Protein AF-A0A9C8ZJY6-F1 (afdb_monomer_lite)

Radius of gyration: 26.8 Å; chains: 1; bounding box: 62×72×70 Å

Sequence (190 aa):
MKKPVVRFRVQPVLASGLLVAAVVLAGLLIVPATPAQAADIVASPALERGDGTRLEFLLRRIQLVRDGLEYRIDLARQAADIAQDWIDVLSEEGHDVSTLQAALDDYRAGVDAAEESLNTATSVLDEHAGFDDEGKVTDRDQAIETLRNAGRPLRDAHRTLRDATIQFRRAVQDFRRQALEDAGGSQTDQ

Secondary structure (DSSP, 8-state):
-PPP------------------------PPPPPPPPPP------S---SSHHHHHHHHHHHHHHHHHHHHHHHHHHHHHHHHHHHHHHHHHHTT---HHHHHHHHHHHHHHHHHHHHHHHHHHHHHT-TTB-TTS-BS-HHHHHHHHHHHHHHHHHHHHHHHHHHHHHHHHHHHHHHHHHHHHHHTTS--

pLDDT: mean 81.51, std 23.03, range [37.12, 98.81]

Structure (mmCIF, N/CA/C/O backbone):
data_AF-A0A9C8ZJY6-F1
#
_entry.id   AF-A0A9C8ZJY6-F1
#
loop_
_atom_site.group_PDB
_atom_site.id
_atom_site.type_symbol
_atom_site.label_atom_id
_atom_site.label_alt_id
_atom_site.label_comp_id
_atom_site.label_asym_id
_atom_site.label_entity_id
_atom_site.label_seq_id
_atom_site.pdbx_PDB_ins_code
_atom_site.Cartn_x
_atom_site.Cartn_y
_atom_site.Cartn_z
_atom_site.occupancy
_atom_site.B_iso_or_equiv
_atom_site.auth_seq_id
_atom_site.auth_comp_id
_atom_site.auth_asym_id
_atom_site.auth_atom_id
_atom_site.pdbx_PDB_model_num
ATOM 1 N N . MET A 1 1 ? -33.421 -46.022 30.283 1.00 50.47 1 MET A N 1
ATOM 2 C CA . MET A 1 1 ? -32.185 -45.299 30.663 1.00 50.47 1 MET A CA 1
ATOM 3 C C . MET A 1 1 ? -32.401 -43.806 30.430 1.00 50.47 1 MET A C 1
ATOM 5 O O . MET A 1 1 ? -32.568 -43.401 29.288 1.00 50.47 1 MET A O 1
ATOM 9 N N . LYS A 1 2 ? -32.520 -43.009 31.502 1.00 47.16 2 LYS A N 1
ATOM 10 C CA . LYS A 1 2 ? -32.757 -41.551 31.465 1.00 47.16 2 LYS A CA 1
ATOM 11 C C . LYS A 1 2 ? -31.404 -40.835 31.382 1.00 47.16 2 LYS A C 1
ATOM 13 O O . LYS A 1 2 ? -30.579 -41.035 32.266 1.00 47.16 2 LYS A O 1
ATOM 18 N N . LYS A 1 3 ? -31.171 -40.034 30.339 1.00 46.59 3 LYS A N 1
ATOM 19 C CA . LYS A 1 3 ? -29.973 -39.184 30.237 1.00 46.59 3 LYS A CA 1
ATOM 20 C C . LYS A 1 3 ? -30.164 -37.925 31.100 1.00 46.59 3 LYS A C 1
ATOM 22 O O . LYS A 1 3 ? -31.226 -37.310 30.994 1.00 46.59 3 LYS A O 1
ATOM 27 N N . PRO A 1 4 ? -29.195 -37.534 31.944 1.00 51.97 4 PRO A N 1
ATOM 28 C CA . PRO A 1 4 ? -29.283 -36.290 32.698 1.00 51.97 4 PRO A CA 1
ATOM 29 C C . PRO A 1 4 ? -29.015 -35.091 31.779 1.00 51.97 4 PRO A C 1
ATOM 31 O O . PRO A 1 4 ? -28.045 -35.074 31.024 1.00 51.97 4 PRO A O 1
ATOM 34 N N . VAL A 1 5 ? -29.889 -34.087 31.849 1.00 55.91 5 VAL A N 1
ATOM 35 C CA . VAL A 1 5 ? -29.707 -32.789 31.191 1.00 55.91 5 VAL A CA 1
ATOM 36 C C . VAL A 1 5 ? -28.888 -31.912 32.132 1.00 55.91 5 VAL A C 1
ATOM 38 O O . VAL A 1 5 ? -29.392 -31.456 33.158 1.00 55.91 5 VAL A O 1
ATOM 41 N N . VAL A 1 6 ? -27.616 -31.703 31.801 1.00 57.09 6 VAL A N 1
ATOM 42 C CA . VAL A 1 6 ? -26.729 -30.783 32.520 1.00 57.09 6 VAL A CA 1
ATOM 43 C C . VAL A 1 6 ? -27.059 -29.364 32.061 1.00 57.09 6 VAL A C 1
ATOM 45 O O . VAL A 1 6 ? -26.809 -29.000 30.916 1.00 57.09 6 VAL A O 1
ATOM 48 N N . ARG A 1 7 ? -27.666 -28.564 32.942 1.00 58.44 7 ARG A N 1
ATOM 49 C CA . ARG A 1 7 ? -27.900 -27.136 32.699 1.00 58.44 7 ARG A CA 1
ATOM 50 C C . ARG A 1 7 ? -26.638 -26.366 33.081 1.00 58.44 7 ARG A C 1
ATOM 52 O O . ARG A 1 7 ? -26.396 -26.140 34.264 1.00 58.44 7 ARG A O 1
ATOM 59 N N . PHE A 1 8 ? -25.843 -25.984 32.086 1.00 45.66 8 PHE A N 1
ATOM 60 C CA . PHE A 1 8 ? -24.740 -25.043 32.269 1.00 45.66 8 PHE A CA 1
ATOM 61 C C . PHE A 1 8 ? -25.316 -23.649 32.526 1.00 45.66 8 PHE A C 1
ATOM 63 O O . PHE A 1 8 ? -26.027 -23.088 31.695 1.00 45.66 8 PHE A O 1
ATOM 70 N N . ARG A 1 9 ? -25.049 -23.120 33.718 1.00 54.69 9 ARG A N 1
ATOM 71 C CA . ARG A 1 9 ? -25.413 -21.766 34.128 1.00 54.69 9 ARG A CA 1
ATOM 72 C C . ARG A 1 9 ? -24.168 -20.909 33.916 1.00 54.69 9 ARG A C 1
ATOM 74 O O . ARG A 1 9 ? -23.255 -20.964 34.731 1.00 54.69 9 ARG A O 1
ATOM 81 N N . VAL A 1 10 ? -24.100 -20.193 32.798 1.00 43.06 10 VAL A N 1
ATOM 82 C CA . VAL A 1 10 ? -23.007 -19.249 32.530 1.00 43.06 10 VAL A CA 1
ATOM 83 C C . VAL A 1 10 ? -23.332 -17.967 33.296 1.00 43.06 10 VAL A C 1
ATOM 85 O O . VAL A 1 10 ? -24.367 -17.348 33.053 1.00 43.06 10 VAL A O 1
ATOM 88 N N . GLN A 1 11 ? -22.522 -17.627 34.299 1.00 44.06 11 GLN A N 1
ATOM 89 C CA . GLN A 1 11 ? -22.579 -16.315 34.948 1.00 44.06 11 GLN A CA 1
ATOM 90 C C . GLN A 1 11 ? -21.835 -15.298 34.068 1.00 44.06 11 GLN A C 1
ATOM 92 O O . GLN A 1 11 ? -20.752 -15.633 33.586 1.00 44.06 11 GLN A O 1
ATOM 97 N N . PRO A 1 12 ? -22.359 -14.074 33.876 1.00 46.72 12 PRO A N 1
ATOM 98 C CA . PRO A 1 12 ? -21.607 -13.011 33.228 1.00 46.72 12 PRO A CA 1
ATOM 99 C C . PRO A 1 12 ? -20.568 -12.481 34.221 1.00 46.72 12 PRO A C 1
ATOM 101 O O . PRO A 1 12 ? -20.915 -11.937 35.271 1.00 46.72 12 PRO A O 1
ATOM 104 N N . VAL A 1 13 ? -19.287 -12.675 33.913 1.00 51.50 13 VAL A N 1
ATOM 105 C CA . VAL A 1 13 ? -18.206 -11.970 34.602 1.00 51.50 13 VAL A CA 1
ATOM 106 C 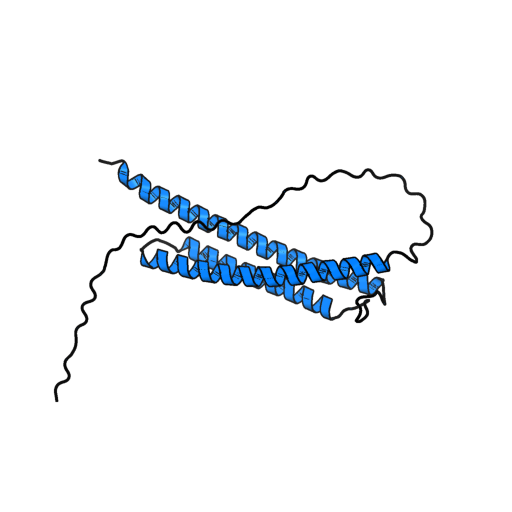C . VAL A 1 13 ? -18.080 -10.612 33.926 1.00 51.50 13 VAL A C 1
ATOM 108 O O . VAL A 1 13 ? -17.545 -10.501 32.831 1.00 51.50 13 VAL A O 1
ATOM 111 N N . LEU A 1 14 ? -18.616 -9.590 34.589 1.00 57.16 14 LEU A N 1
ATOM 112 C CA . LEU A 1 14 ? -18.230 -8.202 34.365 1.00 57.16 14 LEU A CA 1
ATOM 113 C C . LEU A 1 14 ? -16.751 -8.082 34.744 1.00 57.16 14 LEU A C 1
ATOM 115 O O . LEU A 1 14 ? -16.410 -8.185 35.923 1.00 57.16 14 LEU A O 1
ATOM 119 N N . ALA A 1 15 ? -15.879 -7.895 33.760 1.00 40.19 15 ALA A N 1
ATOM 120 C CA . ALA A 1 15 ? -14.483 -7.562 33.992 1.00 40.19 15 ALA A CA 1
ATOM 121 C C . ALA A 1 15 ? -14.109 -6.379 33.107 1.00 40.19 15 ALA A C 1
ATOM 123 O O . ALA A 1 15 ? -13.820 -6.519 31.927 1.00 40.19 15 ALA A O 1
ATOM 124 N N . SER A 1 16 ? -14.137 -5.205 33.734 1.00 48.41 16 SER A N 1
ATOM 125 C CA . SER A 1 16 ? -13.450 -4.003 33.292 1.00 48.41 16 SER A CA 1
ATOM 126 C C . SER A 1 16 ? -11.997 -4.318 32.941 1.00 48.41 16 SER A C 1
ATOM 128 O O . SER A 1 16 ? -11.265 -4.878 33.759 1.00 48.41 16 SER A O 1
ATOM 130 N N . GLY A 1 17 ? -11.566 -3.892 31.761 1.00 37.12 17 GLY A N 1
ATOM 131 C CA . GLY A 1 17 ? -10.185 -4.034 31.329 1.00 37.12 17 GLY A CA 1
ATOM 132 C C . GLY A 1 17 ? -9.885 -3.117 30.161 1.00 37.12 17 GLY A C 1
ATOM 133 O O . GLY A 1 17 ? -9.582 -3.599 29.084 1.00 37.12 17 GLY A O 1
ATOM 134 N N . LEU A 1 18 ? -9.954 -1.800 30.385 1.00 45.19 18 LEU A N 1
ATOM 135 C CA . LEU A 1 18 ? -9.580 -0.775 29.409 1.00 45.19 18 LEU A CA 1
ATOM 136 C C . LEU A 1 18 ? -8.089 -0.933 29.061 1.00 45.19 18 LEU A C 1
ATOM 138 O O . LEU A 1 18 ? -7.201 -0.377 29.712 1.00 45.19 18 LEU A O 1
ATOM 142 N N . LEU A 1 19 ? -7.815 -1.781 28.071 1.00 39.00 19 LEU A N 1
ATOM 143 C CA . LEU A 1 19 ? -6.480 -2.161 27.641 1.00 39.00 19 LEU A CA 1
ATOM 144 C C . LEU A 1 19 ? -6.030 -1.159 26.580 1.00 39.00 19 LEU A C 1
ATOM 146 O O . LEU A 1 19 ? -6.358 -1.237 25.398 1.00 39.00 19 LEU A O 1
ATOM 150 N N . VAL A 1 20 ? -5.275 -0.162 27.035 1.00 44.66 20 VAL A N 1
ATOM 151 C CA . VAL A 1 20 ? -4.625 0.829 26.177 1.00 44.66 20 VAL A CA 1
ATOM 152 C C . VAL A 1 20 ? -3.530 0.134 25.361 1.00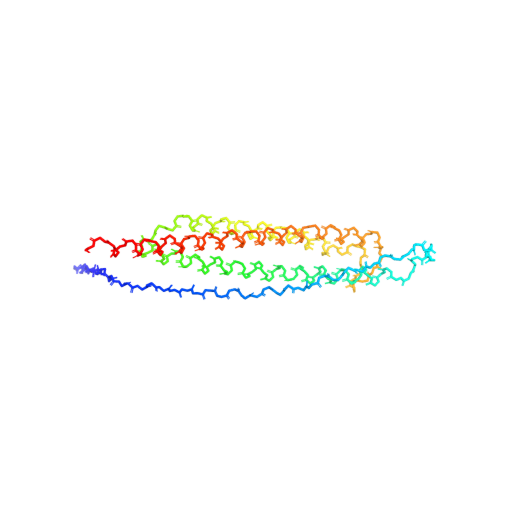 44.66 20 VAL A C 1
ATOM 154 O O . VAL A 1 20 ? -2.371 0.064 25.767 1.00 44.66 20 VAL A O 1
ATOM 157 N N . ALA A 1 21 ? -3.885 -0.372 24.180 1.00 41.38 21 ALA A N 1
ATOM 158 C CA . ALA A 1 21 ? -2.924 -0.829 23.182 1.00 41.38 21 ALA A CA 1
ATOM 159 C C . ALA A 1 21 ? -2.355 0.385 22.420 1.00 41.38 21 ALA A C 1
ATOM 161 O O . ALA A 1 21 ? -2.871 0.852 21.394 1.00 41.38 21 ALA A O 1
ATOM 162 N N . ALA A 1 22 ? -1.280 0.949 22.967 1.00 43.66 22 ALA A N 1
ATOM 163 C CA . ALA A 1 22 ? -0.474 1.971 22.316 1.00 43.66 22 ALA A CA 1
ATOM 164 C C . ALA A 1 22 ? 0.407 1.331 21.227 1.00 43.66 22 ALA A C 1
ATOM 166 O O . ALA A 1 22 ? 1.525 0.898 21.489 1.00 43.66 22 ALA A O 1
ATOM 167 N N . VAL A 1 23 ? -0.085 1.289 19.986 1.00 52.59 23 VAL A N 1
ATOM 168 C CA . VAL A 1 23 ? 0.744 0.944 18.822 1.00 52.59 23 VAL A CA 1
ATOM 169 C C . VAL A 1 23 ? 1.570 2.171 18.424 1.00 52.59 23 VAL A C 1
ATOM 171 O O . VAL A 1 23 ? 1.061 3.149 17.872 1.00 52.59 23 VAL A O 1
ATOM 174 N N . VAL A 1 24 ? 2.864 2.125 18.743 1.00 46.50 24 VAL A N 1
ATOM 175 C CA . VAL A 1 24 ? 3.872 3.115 18.345 1.00 46.50 24 VAL A CA 1
ATOM 176 C C . VAL A 1 24 ? 4.302 2.823 16.905 1.00 46.50 24 VAL A C 1
ATOM 178 O O . VAL A 1 24 ? 5.114 1.937 16.663 1.00 46.50 24 VAL A O 1
ATOM 181 N N . LEU A 1 25 ? 3.777 3.582 15.938 1.00 41.47 25 LEU A N 1
ATOM 182 C CA . LEU A 1 25 ? 4.294 3.597 14.564 1.00 41.47 25 LEU A CA 1
ATOM 183 C C . LEU A 1 25 ? 5.342 4.710 14.424 1.00 41.47 25 LEU A C 1
ATOM 185 O O . LEU A 1 25 ? 5.018 5.901 14.424 1.00 41.47 25 LEU A O 1
ATOM 189 N N . ALA A 1 26 ? 6.602 4.283 14.366 1.00 44.97 26 ALA A N 1
ATOM 190 C CA . ALA A 1 26 ? 7.806 5.096 14.391 1.00 44.97 26 ALA A CA 1
ATOM 191 C C . ALA A 1 26 ? 8.047 5.929 13.112 1.00 44.97 26 ALA A C 1
ATOM 193 O O . ALA A 1 26 ? 7.927 5.441 11.994 1.00 44.97 26 ALA A O 1
ATOM 194 N N . GLY A 1 27 ? 8.445 7.187 13.340 1.00 43.31 27 GLY A N 1
ATOM 195 C CA . GLY A 1 27 ? 9.569 7.896 12.709 1.00 43.31 27 GLY A CA 1
ATOM 196 C C . GLY A 1 27 ? 9.670 7.981 11.183 1.00 43.31 27 GLY A C 1
ATOM 197 O O . GLY A 1 27 ? 10.337 7.160 10.564 1.00 43.31 27 GLY A O 1
ATOM 198 N N . LEU A 1 28 ? 9.172 9.079 10.600 1.00 43.19 28 LEU A N 1
ATOM 199 C CA . LEU A 1 28 ? 9.564 9.528 9.259 1.00 43.19 28 LEU A CA 1
ATOM 200 C C . LEU A 1 28 ? 10.599 10.662 9.384 1.00 43.19 28 LEU A C 1
ATOM 202 O O . LEU A 1 28 ? 10.284 11.739 9.888 1.00 43.19 28 LEU A O 1
ATOM 206 N N . LEU A 1 29 ? 11.838 10.415 8.949 1.00 43.34 29 LEU A N 1
ATOM 207 C CA . LEU A 1 29 ? 12.907 11.418 8.904 1.00 43.34 29 LEU A CA 1
ATOM 208 C C . LEU A 1 29 ? 12.687 12.379 7.725 1.00 43.34 29 LEU A C 1
ATOM 210 O O . LEU A 1 29 ? 12.588 11.956 6.575 1.00 43.34 29 LEU A O 1
ATOM 214 N N . ILE A 1 30 ? 12.641 13.679 8.017 1.00 43.47 30 ILE A N 1
ATOM 215 C CA . ILE A 1 30 ? 12.603 14.756 7.022 1.00 43.47 30 ILE A CA 1
ATOM 216 C C . ILE A 1 30 ? 14.052 15.116 6.673 1.00 43.47 30 ILE A C 1
ATOM 218 O O . ILE A 1 30 ? 14.793 15.590 7.532 1.00 43.47 30 ILE A O 1
ATOM 222 N N . VAL A 1 31 ? 14.458 14.905 5.418 1.00 45.66 31 VAL A N 1
ATOM 223 C CA . VAL A 1 31 ? 15.749 15.380 4.890 1.00 45.66 31 VAL A CA 1
ATOM 224 C C . VAL A 1 31 ? 15.518 16.705 4.149 1.00 45.66 31 VAL A C 1
ATOM 226 O O . VAL A 1 31 ? 14.625 16.763 3.301 1.00 45.66 31 VAL A O 1
ATOM 229 N N . PRO A 1 32 ? 16.285 17.775 4.433 1.00 37.91 32 PRO A N 1
ATOM 230 C CA . PRO A 1 32 ? 16.175 19.035 3.706 1.00 37.91 32 PRO A CA 1
ATOM 231 C C . PRO A 1 32 ? 16.701 18.889 2.270 1.00 37.91 32 PRO A C 1
ATOM 233 O O . PRO A 1 32 ? 17.811 18.408 2.047 1.00 37.91 32 PRO A O 1
ATOM 236 N N . ALA A 1 33 ? 15.908 19.326 1.291 1.00 45.78 33 ALA A N 1
ATOM 237 C CA . ALA A 1 33 ? 16.318 19.395 -0.107 1.00 45.78 33 ALA A CA 1
ATOM 238 C C . ALA A 1 33 ? 17.163 20.657 -0.342 1.00 45.78 33 ALA A C 1
ATOM 240 O O . ALA A 1 33 ? 16.683 21.777 -0.168 1.00 45.78 33 ALA A O 1
ATOM 241 N N . THR A 1 34 ? 18.420 20.484 -0.746 1.00 46.66 34 THR A N 1
ATOM 242 C CA . THR A 1 34 ? 19.258 21.576 -1.250 1.00 46.66 34 THR A CA 1
ATOM 243 C C . THR A 1 34 ? 18.948 21.830 -2.733 1.00 46.66 34 THR A C 1
ATOM 245 O O . THR A 1 34 ? 18.864 20.879 -3.513 1.00 46.66 34 THR A O 1
ATOM 248 N N . PRO A 1 35 ? 18.765 23.091 -3.166 1.00 45.34 35 PRO A N 1
ATOM 249 C CA . PRO A 1 35 ? 18.552 23.406 -4.574 1.00 45.34 35 PRO A CA 1
ATOM 250 C C . PRO A 1 35 ? 19.887 23.384 -5.333 1.00 45.34 35 PRO A C 1
ATOM 252 O O . PRO A 1 35 ? 20.786 24.175 -5.050 1.00 45.34 35 PRO A O 1
ATOM 255 N N . ALA A 1 36 ? 20.016 22.489 -6.312 1.00 45.56 36 ALA A N 1
ATOM 256 C CA . ALA A 1 36 ? 21.120 22.495 -7.268 1.00 45.56 36 ALA A CA 1
ATOM 257 C C . ALA A 1 36 ? 20.805 23.481 -8.407 1.00 45.56 36 ALA A C 1
ATOM 259 O O . ALA A 1 36 ? 19.786 23.353 -9.086 1.00 45.56 36 ALA A O 1
ATOM 260 N N . GLN A 1 37 ? 21.664 24.486 -8.581 1.00 42.28 37 GLN A N 1
ATOM 261 C CA . GLN A 1 37 ? 21.558 25.495 -9.636 1.00 42.28 37 GLN A CA 1
ATOM 262 C C . GLN A 1 37 ? 21.945 24.900 -10.998 1.00 42.28 37 GLN A C 1
ATOM 264 O O . GLN A 1 37 ? 22.911 24.145 -11.106 1.00 42.28 37 GLN A O 1
ATOM 269 N N . ALA A 1 38 ? 21.176 25.254 -12.028 1.00 46.34 38 ALA A N 1
ATOM 270 C CA . ALA A 1 38 ? 21.420 24.901 -13.419 1.00 46.34 38 ALA A CA 1
ATOM 271 C C . ALA A 1 38 ? 22.495 25.818 -14.024 1.00 46.34 38 ALA A C 1
ATOM 273 O O . ALA A 1 38 ? 22.386 27.039 -13.921 1.00 46.34 38 ALA A O 1
ATOM 274 N N . ALA A 1 39 ? 23.503 25.226 -14.665 1.00 39.81 39 ALA A N 1
ATOM 275 C CA . ALA A 1 39 ? 24.474 25.922 -15.504 1.00 39.81 39 ALA A CA 1
ATOM 276 C C . ALA A 1 39 ? 24.309 25.481 -16.967 1.00 39.81 39 ALA A C 1
ATOM 278 O O . ALA A 1 39 ? 23.931 24.342 -17.245 1.00 39.81 39 ALA A O 1
ATOM 279 N N . ASP A 1 40 ? 24.562 26.438 -17.855 1.00 39.00 40 ASP A N 1
ATOM 280 C CA . ASP A 1 40 ? 24.219 26.505 -19.274 1.00 39.00 40 ASP A CA 1
ATOM 281 C C . ASP A 1 40 ? 24.505 25.277 -20.153 1.00 39.00 40 ASP A C 1
ATOM 283 O O . ASP A 1 40 ? 25.502 24.564 -20.030 1.00 39.00 40 ASP A O 1
ATOM 287 N N . ILE A 1 41 ? 23.604 25.109 -21.125 1.00 43.59 41 ILE A N 1
ATOM 288 C CA . ILE A 1 41 ? 23.599 24.087 -22.170 1.00 43.59 41 ILE A CA 1
ATOM 289 C C . ILE A 1 41 ? 24.681 24.417 -23.204 1.00 43.59 41 ILE A C 1
ATOM 291 O O . ILE A 1 41 ? 24.468 25.195 -24.132 1.00 43.59 41 ILE A O 1
ATOM 295 N N . VAL A 1 42 ? 25.836 23.767 -23.080 1.00 41.09 42 VAL A N 1
ATOM 296 C CA . VAL A 1 42 ? 26.729 23.520 -24.217 1.00 41.09 42 VAL A CA 1
ATOM 297 C C . VAL A 1 42 ? 26.299 22.191 -24.832 1.00 41.09 42 VAL A C 1
ATOM 299 O O . VAL A 1 42 ? 26.180 21.189 -24.124 1.00 41.09 42 VAL A O 1
ATOM 302 N N . ALA A 1 43 ? 26.017 22.192 -26.138 1.00 49.06 43 ALA A N 1
ATOM 303 C CA . ALA A 1 43 ? 25.638 21.005 -26.901 1.00 49.06 43 ALA A CA 1
ATOM 304 C C . ALA A 1 43 ? 26.587 19.835 -26.583 1.00 49.06 43 ALA A C 1
ATOM 306 O O . ALA A 1 43 ? 27.778 19.884 -26.894 1.00 49.06 43 ALA A O 1
ATOM 307 N N . SER A 1 44 ? 26.058 18.813 -25.904 1.00 44.81 44 SER A N 1
ATOM 308 C CA . SER A 1 44 ? 26.842 17.659 -25.469 1.00 44.81 44 SER A CA 1
ATOM 309 C C . SER A 1 44 ? 27.155 16.741 -26.654 1.00 44.81 44 SER A C 1
ATOM 311 O O . SER A 1 44 ? 26.256 16.445 -27.446 1.00 44.81 44 SER A O 1
ATOM 313 N N . PRO A 1 45 ? 28.403 16.256 -26.778 1.00 39.28 45 PRO A N 1
ATOM 314 C CA . PRO A 1 45 ? 28.747 15.229 -27.747 1.00 39.28 45 PRO A CA 1
ATOM 315 C C . PRO A 1 45 ? 27.980 13.942 -27.411 1.00 39.28 45 PRO A C 1
ATOM 317 O O . PRO A 1 45 ? 27.927 13.546 -26.252 1.00 39.28 45 PRO A O 1
ATOM 320 N N . ALA A 1 46 ? 27.368 13.339 -28.434 1.00 43.59 46 ALA A N 1
ATOM 321 C CA . ALA A 1 46 ? 26.805 11.985 -28.503 1.00 43.59 46 ALA A CA 1
ATOM 322 C C . ALA A 1 46 ? 26.623 11.224 -27.164 1.00 43.59 46 ALA A C 1
ATOM 324 O O . ALA A 1 46 ? 27.574 10.686 -26.593 1.00 43.59 46 ALA A O 1
ATOM 325 N N . LEU A 1 47 ? 25.364 11.092 -26.730 1.00 46.47 47 LEU A N 1
ATOM 326 C CA . LEU A 1 47 ? 24.889 10.244 -25.623 1.00 46.47 47 LEU A CA 1
ATOM 327 C C . LEU A 1 47 ? 24.989 8.733 -25.939 1.00 46.47 47 LEU A C 1
ATOM 329 O O . LEU A 1 47 ? 24.021 7.998 -25.801 1.00 46.47 47 LEU A O 1
ATOM 333 N N . GLU A 1 48 ? 26.146 8.243 -26.369 1.00 46.00 48 GLU A N 1
ATOM 334 C CA . GLU A 1 48 ? 26.278 6.877 -26.910 1.00 46.00 48 GLU A CA 1
ATOM 335 C C . GLU A 1 48 ? 27.034 5.902 -25.986 1.00 46.00 48 GLU A C 1
ATOM 337 O O . GLU A 1 48 ? 27.392 4.804 -26.402 1.00 46.00 48 GLU A O 1
ATOM 342 N N . ARG A 1 49 ? 27.311 6.244 -24.715 1.00 44.03 49 ARG A N 1
ATOM 343 C CA . ARG A 1 49 ? 28.015 5.287 -23.825 1.00 44.03 49 ARG A CA 1
ATOM 344 C C . ARG A 1 49 ? 27.750 5.362 -22.315 1.00 44.03 49 ARG A C 1
ATOM 346 O O . ARG A 1 49 ? 28.443 4.691 -21.560 1.00 44.03 49 ARG A O 1
ATOM 353 N N . GLY A 1 50 ? 26.762 6.140 -21.858 1.00 52.59 50 GLY A N 1
ATOM 354 C CA . GLY A 1 50 ? 26.472 6.326 -20.419 1.00 52.59 50 GLY A CA 1
ATOM 355 C C . GLY A 1 50 ? 25.034 6.034 -19.962 1.00 52.59 50 GLY A C 1
ATOM 356 O O . GLY A 1 50 ? 24.796 5.914 -18.761 1.00 52.59 50 GLY A O 1
ATOM 357 N N . ASP A 1 51 ? 24.079 5.902 -20.888 1.00 59.62 51 ASP A N 1
ATOM 358 C CA . ASP A 1 51 ? 22.646 5.778 -20.571 1.00 59.62 51 ASP A CA 1
ATOM 359 C C . ASP A 1 51 ? 22.228 4.360 -20.137 1.00 59.62 51 ASP A C 1
ATOM 361 O O . ASP A 1 51 ? 21.330 4.226 -19.304 1.00 59.62 51 ASP A O 1
ATOM 365 N N . GLY A 1 52 ? 22.902 3.310 -20.629 1.00 67.62 52 GLY A N 1
ATOM 366 C CA . GLY A 1 52 ? 22.628 1.915 -20.244 1.00 67.62 52 GLY A CA 1
ATOM 367 C C . GLY A 1 52 ? 22.744 1.709 -18.733 1.00 67.62 52 GLY A C 1
ATOM 368 O O . GLY A 1 52 ? 21.788 1.300 -18.083 1.00 67.62 52 GLY A O 1
ATOM 369 N N . THR A 1 53 ? 23.841 2.184 -18.136 1.00 84.75 53 THR A N 1
ATOM 370 C CA . THR A 1 53 ? 24.064 2.153 -16.682 1.00 84.75 53 THR A CA 1
ATOM 371 C C . THR A 1 53 ? 22.936 2.824 -15.892 1.00 84.75 53 THR A C 1
ATOM 373 O O . THR A 1 53 ? 22.596 2.387 -14.789 1.00 84.75 53 THR A O 1
ATOM 376 N N . ARG A 1 54 ? 22.336 3.892 -16.437 1.00 92.69 54 ARG A N 1
ATOM 377 C CA . ARG A 1 54 ? 21.229 4.602 -15.789 1.00 92.69 54 ARG A CA 1
ATOM 378 C C . ARG A 1 54 ? 19.931 3.802 -15.859 1.00 92.69 54 ARG A C 1
ATOM 380 O O . ARG A 1 54 ? 19.234 3.734 -14.850 1.00 92.69 54 ARG A O 1
ATOM 387 N N . LEU A 1 55 ? 19.600 3.212 -17.006 1.00 95.12 55 LEU A N 1
ATOM 388 C CA . LEU A 1 55 ? 18.403 2.379 -17.160 1.00 95.12 55 LEU A CA 1
ATOM 389 C C . LEU A 1 55 ? 18.509 1.090 -16.334 1.00 95.12 55 LEU A C 1
ATOM 391 O O . LEU A 1 55 ? 17.568 0.759 -15.623 1.00 95.12 55 LEU A O 1
ATOM 395 N N . GLU A 1 56 ? 19.680 0.452 -16.303 1.00 94.75 56 GLU A N 1
ATOM 396 C CA . GLU A 1 56 ? 19.983 -0.688 -15.422 1.00 94.75 56 GLU A CA 1
ATOM 397 C C . GLU A 1 56 ? 19.840 -0.324 -13.933 1.00 94.75 56 GLU A C 1
ATOM 399 O O . GLU A 1 56 ? 19.350 -1.097 -13.108 1.00 94.75 56 GLU A O 1
ATOM 404 N N . PHE A 1 57 ? 20.285 0.875 -13.5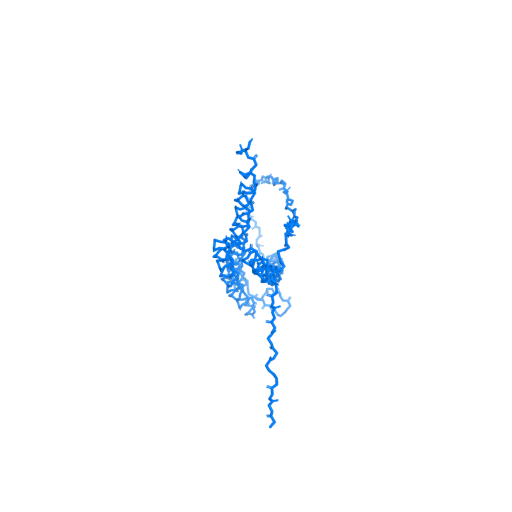43 1.00 95.31 57 PHE A N 1
ATOM 405 C CA . PHE A 1 57 ? 20.077 1.383 -12.186 1.00 95.31 57 PHE A CA 1
ATOM 406 C C . PHE A 1 57 ? 18.593 1.629 -11.885 1.00 95.31 57 PHE A C 1
ATOM 408 O O . PHE A 1 57 ? 18.129 1.321 -10.786 1.00 95.31 57 PHE A O 1
ATOM 415 N N . LEU A 1 58 ? 17.840 2.171 -12.844 1.00 96.31 58 LEU A N 1
ATOM 416 C CA . LEU A 1 58 ? 16.405 2.401 -12.691 1.00 96.31 58 LEU A CA 1
ATOM 417 C C . LEU A 1 58 ? 15.620 1.093 -12.596 1.00 96.31 58 LEU A C 1
ATOM 419 O O . LEU A 1 58 ? 14.726 1.023 -11.757 1.00 96.31 58 LEU A O 1
ATOM 423 N N . LEU A 1 59 ? 15.982 0.072 -13.378 1.00 96.31 59 LEU A N 1
ATOM 424 C CA . LEU A 1 59 ? 15.396 -1.264 -13.284 1.00 96.31 59 LEU A CA 1
ATOM 425 C C . LEU A 1 59 ? 15.567 -1.823 -11.869 1.00 96.31 59 LEU A C 1
ATOM 427 O O . LEU A 1 59 ? 14.574 -2.109 -11.203 1.00 96.31 59 LEU A O 1
ATOM 431 N N . ARG A 1 60 ? 16.806 -1.846 -11.357 1.00 96.44 60 ARG A N 1
ATOM 432 C CA . ARG A 1 60 ? 17.097 -2.287 -9.981 1.00 96.44 60 ARG A CA 1
ATOM 433 C C . ARG A 1 60 ? 16.315 -1.496 -8.938 1.00 96.44 60 ARG A C 1
ATOM 435 O O . ARG A 1 60 ? 15.783 -2.060 -7.988 1.00 96.44 60 ARG A O 1
ATOM 442 N N . ARG A 1 61 ? 16.219 -0.173 -9.102 1.00 96.88 61 ARG A N 1
ATOM 443 C CA . ARG A 1 61 ? 15.443 0.676 -8.190 1.00 96.88 61 ARG A CA 1
ATOM 444 C C . ARG A 1 61 ? 13.954 0.333 -8.218 1.00 96.88 61 ARG A C 1
ATOM 446 O O . ARG A 1 61 ? 13.329 0.335 -7.165 1.00 96.88 61 ARG A O 1
ATOM 453 N N . ILE A 1 62 ? 13.383 0.097 -9.395 1.00 97.31 62 ILE A N 1
ATOM 454 C CA . ILE A 1 62 ? 11.969 -0.249 -9.545 1.00 97.31 62 ILE A CA 1
ATOM 455 C C . ILE A 1 62 ? 11.676 -1.633 -8.952 1.00 97.31 62 ILE A C 1
ATOM 457 O O . ILE A 1 62 ? 10.686 -1.764 -8.238 1.00 97.31 62 ILE A O 1
ATOM 461 N N . GLN A 1 63 ? 12.563 -2.612 -9.144 1.00 96.81 63 GLN A N 1
ATOM 462 C CA . GLN A 1 63 ? 12.468 -3.927 -8.497 1.00 96.81 63 GLN A CA 1
ATOM 463 C C . GLN A 1 63 ? 12.487 -3.800 -6.966 1.00 96.81 63 GLN A C 1
ATOM 465 O O . GLN A 1 63 ? 11.577 -4.279 -6.305 1.00 96.81 63 GLN A O 1
ATOM 470 N N . LEU A 1 64 ? 13.420 -3.022 -6.399 1.00 97.50 64 LEU A N 1
ATOM 471 C CA . LEU A 1 64 ? 13.441 -2.753 -4.952 1.00 97.50 64 LEU A CA 1
ATOM 472 C C . LEU A 1 64 ? 12.153 -2.085 -4.442 1.00 97.50 64 LEU A C 1
ATOM 474 O O . LEU A 1 64 ? 11.727 -2.328 -3.315 1.00 97.50 64 LEU A O 1
ATOM 478 N N . VAL A 1 65 ? 11.537 -1.211 -5.245 1.00 97.56 65 VAL A N 1
ATOM 479 C CA . VAL A 1 65 ? 10.251 -0.589 -4.896 1.00 97.56 65 VAL A CA 1
ATOM 480 C C . VAL A 1 65 ? 9.113 -1.607 -4.939 1.00 97.56 65 VAL A C 1
ATOM 482 O O . VAL A 1 65 ? 8.273 -1.568 -4.044 1.00 97.56 65 VAL A O 1
ATOM 485 N N . ARG A 1 66 ? 9.082 -2.495 -5.941 1.00 98.12 66 ARG A N 1
ATOM 486 C CA . ARG A 1 66 ? 8.112 -3.595 -6.045 1.00 98.12 66 ARG A CA 1
ATOM 487 C C . ARG A 1 66 ? 8.200 -4.496 -4.814 1.00 98.12 66 ARG A C 1
ATOM 489 O O . ARG A 1 66 ? 7.213 -4.610 -4.097 1.00 98.12 66 ARG A O 1
ATOM 496 N N . ASP A 1 67 ? 9.387 -5.016 -4.515 1.00 97.88 67 ASP A N 1
ATOM 497 C CA . ASP A 1 67 ? 9.608 -5.936 -3.391 1.00 97.88 67 ASP A CA 1
ATOM 498 C C . ASP A 1 67 ? 9.276 -5.251 -2.047 1.00 97.88 67 ASP A C 1
ATOM 500 O O . ASP A 1 67 ? 8.654 -5.821 -1.149 1.00 97.88 67 ASP A O 1
ATOM 504 N N . GLY A 1 68 ? 9.627 -3.966 -1.914 1.00 97.88 68 GLY A N 1
ATOM 505 C CA . GLY A 1 68 ? 9.267 -3.165 -0.746 1.00 97.88 68 GLY A CA 1
ATOM 506 C C . GLY A 1 68 ? 7.764 -2.884 -0.616 1.00 97.88 68 GLY A C 1
ATOM 507 O O . GLY A 1 68 ? 7.291 -2.658 0.498 1.00 97.88 68 GLY A O 1
ATOM 508 N N . LEU A 1 69 ? 7.007 -2.855 -1.715 1.00 98.38 69 LEU A N 1
ATOM 509 C CA . LEU A 1 69 ? 5.548 -2.715 -1.688 1.00 98.38 69 LEU A CA 1
ATOM 510 C C . LEU A 1 69 ? 4.857 -4.036 -1.367 1.00 98.38 69 LEU A C 1
ATOM 512 O O . LEU A 1 69 ? 3.929 -4.010 -0.567 1.00 98.38 69 LEU A O 1
ATOM 516 N N . GLU A 1 70 ? 5.338 -5.150 -1.914 1.00 98.38 70 GLU A N 1
ATOM 517 C CA . GLU A 1 70 ? 4.852 -6.501 -1.608 1.00 98.38 70 GLU A CA 1
ATOM 518 C C . GLU A 1 70 ? 4.897 -6.757 -0.098 1.00 98.38 70 GLU A C 1
ATOM 520 O O . GLU A 1 70 ? 3.862 -6.928 0.545 1.00 98.38 70 GLU A O 1
ATOM 525 N N . TYR A 1 71 ? 6.073 -6.571 0.509 1.00 98.25 71 TYR A N 1
ATOM 526 C CA . TYR A 1 71 ? 6.240 -6.694 1.957 1.00 98.25 71 TYR A CA 1
ATOM 527 C C . TYR A 1 71 ? 5.302 -5.773 2.758 1.00 98.25 71 TYR A C 1
ATOM 529 O O . TYR A 1 71 ? 4.798 -6.134 3.822 1.00 98.25 71 TYR A O 1
ATOM 537 N N . ARG A 1 72 ? 5.047 -4.552 2.273 1.00 98.25 72 ARG A N 1
ATOM 538 C CA . ARG A 1 72 ? 4.157 -3.602 2.960 1.00 98.25 72 ARG A CA 1
ATOM 539 C C . ARG A 1 72 ? 2.684 -3.970 2.835 1.00 98.25 72 ARG A C 1
ATOM 541 O O . ARG A 1 72 ? 1.937 -3.646 3.754 1.00 98.25 72 ARG A O 1
ATOM 548 N N . ILE A 1 73 ? 2.273 -4.595 1.736 1.00 98.56 73 ILE A N 1
ATOM 549 C CA . ILE A 1 73 ? 0.918 -5.125 1.559 1.00 98.56 73 ILE A CA 1
ATOM 550 C C . ILE A 1 73 ? 0.702 -6.300 2.514 1.00 98.56 73 ILE A C 1
ATOM 552 O O . ILE A 1 73 ? -0.300 -6.321 3.226 1.00 98.56 73 ILE A O 1
ATOM 556 N N . ASP A 1 74 ? 1.680 -7.196 2.644 1.00 98.44 74 ASP A N 1
ATOM 557 C CA . ASP A 1 74 ? 1.609 -8.305 3.603 1.00 98.44 74 ASP A CA 1
ATOM 558 C C . ASP A 1 74 ? 1.514 -7.818 5.052 1.00 98.44 74 ASP A C 1
ATOM 560 O O . ASP A 1 74 ? 0.725 -8.332 5.850 1.00 98.44 74 ASP A O 1
ATOM 564 N N . LEU A 1 75 ? 2.294 -6.795 5.412 1.00 98.19 75 LEU A N 1
ATOM 565 C CA . LEU A 1 75 ? 2.176 -6.155 6.723 1.00 98.19 75 LEU A CA 1
ATOM 566 C C . LEU A 1 75 ? 0.823 -5.462 6.913 1.00 98.19 75 LEU A C 1
ATOM 568 O O . LEU A 1 75 ? 0.285 -5.473 8.018 1.00 98.19 75 LEU A O 1
ATOM 572 N N . ALA A 1 76 ? 0.277 -4.846 5.864 1.00 98.44 76 ALA A N 1
ATOM 573 C CA . ALA A 1 76 ? -1.021 -4.185 5.917 1.00 98.44 76 ALA A CA 1
ATOM 574 C C . ALA A 1 76 ? -2.160 -5.185 6.161 1.00 98.44 76 ALA A C 1
ATOM 576 O O . ALA A 1 76 ? -3.043 -4.912 6.972 1.00 98.44 76 ALA A O 1
ATOM 577 N N . ARG A 1 77 ? -2.102 -6.369 5.544 1.00 98.50 77 ARG A N 1
ATOM 578 C CA . ARG A 1 77 ? -3.046 -7.468 5.806 1.00 98.50 77 ARG A CA 1
ATOM 579 C C . ARG A 1 77 ? -2.982 -7.945 7.250 1.00 98.50 77 ARG A C 1
ATOM 581 O O . ARG A 1 77 ? -3.997 -7.949 7.933 1.00 98.50 77 ARG A O 1
ATOM 588 N N . GLN A 1 78 ? -1.777 -8.220 7.749 1.00 98.38 78 GLN A N 1
ATOM 589 C CA . GLN A 1 78 ? -1.584 -8.597 9.153 1.00 98.38 78 GLN A CA 1
ATOM 590 C C . GLN A 1 78 ? -2.099 -7.516 10.114 1.00 98.38 78 GLN A C 1
ATOM 592 O O . GLN A 1 78 ? -2.711 -7.822 11.134 1.00 98.38 78 GLN A O 1
ATOM 597 N N . ALA A 1 79 ? -1.883 -6.238 9.790 1.00 97.12 79 ALA A N 1
ATOM 598 C CA . ALA A 1 79 ? -2.418 -5.135 10.579 1.00 97.12 79 ALA A CA 1
ATOM 599 C C . ALA A 1 79 ? -3.956 -5.081 10.546 1.00 97.12 79 ALA A C 1
ATOM 601 O O . ALA A 1 79 ? -4.558 -4.752 11.566 1.00 97.12 79 ALA A O 1
ATOM 602 N N . ALA A 1 80 ? -4.585 -5.411 9.413 1.00 98.31 80 ALA A N 1
ATOM 603 C CA . ALA A 1 80 ? -6.039 -5.501 9.297 1.00 98.31 80 ALA A CA 1
ATOM 604 C C . ALA A 1 80 ? -6.617 -6.644 10.148 1.00 98.31 80 ALA A C 1
ATOM 606 O O . ALA A 1 80 ? -7.670 -6.470 10.756 1.00 98.31 80 ALA A O 1
ATOM 607 N N . ASP A 1 81 ? -5.921 -7.778 10.235 1.00 98.25 81 ASP A N 1
ATOM 608 C CA . ASP A 1 81 ? -6.338 -8.911 11.071 1.00 98.25 81 ASP A CA 1
ATOM 609 C C . ASP A 1 81 ? -6.254 -8.559 12.560 1.00 98.25 81 ASP A C 1
ATOM 611 O O . ASP A 1 81 ? -7.235 -8.688 13.286 1.00 98.25 81 ASP A O 1
ATOM 615 N N . ILE A 1 82 ? -5.131 -7.978 12.996 1.00 98.00 82 ILE A N 1
ATOM 616 C CA . ILE A 1 82 ? -4.969 -7.490 14.377 1.00 98.00 82 ILE A CA 1
ATOM 617 C C . ILE A 1 82 ? -6.025 -6.427 14.717 1.00 98.00 82 ILE A C 1
ATOM 619 O O . ILE A 1 82 ? -6.524 -6.365 15.841 1.00 98.00 82 ILE A O 1
ATOM 623 N N . ALA A 1 83 ? -6.353 -5.556 13.760 1.00 97.94 83 ALA A N 1
ATOM 624 C CA . ALA A 1 83 ? -7.395 -4.558 13.942 1.00 97.94 83 ALA A CA 1
ATO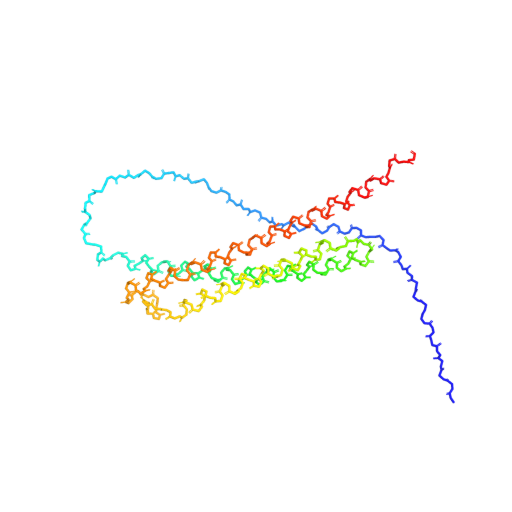M 625 C C . ALA A 1 83 ? -8.784 -5.186 14.099 1.00 97.94 83 ALA A C 1
ATOM 627 O O . ALA A 1 83 ? -9.547 -4.707 14.933 1.00 97.94 83 ALA A O 1
ATOM 628 N N . GLN A 1 84 ? -9.097 -6.239 13.338 1.00 98.50 84 GLN A N 1
ATOM 629 C CA . GLN A 1 84 ? -10.351 -6.975 13.490 1.00 98.50 84 GLN A CA 1
ATOM 630 C C . GLN A 1 84 ? -10.454 -7.592 14.882 1.00 98.50 84 GLN A C 1
ATOM 632 O O . GLN A 1 84 ? -11.447 -7.353 15.558 1.00 98.50 84 GLN A O 1
ATOM 637 N N . ASP A 1 85 ? -9.405 -8.277 15.348 1.00 98.25 85 ASP A N 1
ATOM 638 C CA . ASP A 1 85 ? -9.385 -8.875 16.689 1.00 98.25 85 ASP A CA 1
ATOM 639 C C . ASP A 1 85 ? -9.654 -7.819 17.776 1.00 98.25 85 ASP A C 1
ATOM 641 O O . ASP A 1 85 ? -10.396 -8.048 18.730 1.00 98.25 85 ASP A O 1
ATOM 645 N N . TRP A 1 86 ? -9.071 -6.625 17.628 1.00 97.69 86 TRP A N 1
ATOM 646 C CA . TRP A 1 86 ? -9.309 -5.516 18.552 1.00 97.69 86 TRP A CA 1
ATOM 647 C C . TRP A 1 86 ? -10.742 -4.966 18.480 1.00 97.69 86 TRP A C 1
ATOM 649 O O . TRP A 1 86 ? -11.327 -4.657 19.519 1.00 97.69 86 TRP A O 1
ATOM 659 N N . ILE A 1 87 ? -11.312 -4.840 17.278 1.00 97.19 87 ILE A N 1
ATOM 660 C CA . ILE A 1 87 ? -12.706 -4.418 17.073 1.00 97.19 87 ILE A CA 1
ATOM 661 C C . ILE A 1 87 ? -13.675 -5.421 17.701 1.00 97.19 87 ILE A C 1
ATOM 663 O O . ILE A 1 87 ? -14.632 -5.007 18.355 1.00 97.19 87 ILE A O 1
ATOM 667 N N . ASP A 1 88 ? -13.408 -6.715 17.548 1.00 98.00 88 ASP A N 1
ATOM 668 C CA . ASP A 1 88 ? -14.239 -7.781 18.102 1.00 98.00 88 ASP A CA 1
ATOM 669 C C . ASP A 1 88 ? -14.264 -7.697 19.635 1.00 98.00 88 ASP A C 1
ATOM 671 O O . ASP A 1 88 ? -15.342 -7.676 20.230 1.00 98.00 88 ASP A O 1
ATOM 675 N N . VAL A 1 89 ? -13.100 -7.516 20.274 1.00 97.00 89 VAL A N 1
ATOM 676 C CA . VAL A 1 89 ? -13.007 -7.297 21.731 1.00 97.00 89 VAL A CA 1
ATOM 677 C C . VAL A 1 89 ? -13.811 -6.069 22.169 1.00 97.00 89 VAL A C 1
ATOM 679 O O . VAL A 1 89 ? -14.594 -6.148 23.113 1.00 97.00 89 VAL A O 1
ATOM 682 N N . LEU A 1 90 ? -13.674 -4.938 21.472 1.00 95.25 90 LEU A N 1
ATOM 683 C CA . LEU A 1 90 ? -14.441 -3.727 21.786 1.00 95.25 90 LEU A CA 1
ATOM 684 C C . LEU A 1 90 ? -15.954 -3.946 21.648 1.00 95.25 90 LEU A C 1
ATOM 686 O O . LEU A 1 90 ? -16.734 -3.446 22.462 1.00 95.25 90 LEU A O 1
ATOM 690 N N . SER A 1 91 ? -16.377 -4.693 20.628 1.00 95.69 91 SER A N 1
ATOM 691 C CA . SER A 1 91 ? -17.784 -5.034 20.428 1.00 95.69 91 SER A CA 1
ATOM 692 C C . SER A 1 91 ? -18.313 -5.932 21.548 1.00 95.69 91 SER A C 1
ATOM 694 O O . SER A 1 91 ? -19.449 -5.745 21.984 1.00 95.69 91 SER A O 1
ATOM 696 N N . GLU A 1 92 ? -17.521 -6.898 22.021 1.00 96.38 92 GLU A N 1
ATOM 697 C CA . GLU A 1 92 ? -17.872 -7.762 23.158 1.00 96.38 92 GLU A CA 1
ATOM 698 C C . GLU A 1 92 ? -17.995 -6.970 24.468 1.00 96.38 92 GLU A C 1
ATOM 700 O O . GLU A 1 92 ? -18.861 -7.264 25.296 1.00 96.38 92 GLU A O 1
ATOM 705 N N . GLU A 1 93 ? -17.184 -5.924 24.630 1.00 93.06 93 GLU A N 1
ATOM 706 C CA . GLU A 1 93 ? -17.262 -4.966 25.740 1.00 93.06 93 GLU A CA 1
ATOM 707 C C . GLU A 1 93 ? -18.460 -4.000 25.629 1.00 93.06 93 GLU A C 1
ATOM 709 O O . GLU A 1 93 ? -18.750 -3.255 26.567 1.00 93.06 93 GLU A O 1
ATOM 714 N N . GLY A 1 94 ? -19.203 -4.043 24.518 1.00 94.50 94 GLY A N 1
ATOM 715 C CA . GLY A 1 94 ? -20.411 -3.250 24.297 1.00 94.50 94 GLY A CA 1
ATOM 716 C C . GLY A 1 94 ? -20.161 -1.858 23.715 1.00 94.50 94 GLY A C 1
ATOM 717 O O . GLY A 1 94 ? -21.067 -1.023 23.747 1.00 94.50 94 GLY A O 1
ATOM 718 N N . HIS A 1 95 ? -18.966 -1.591 23.182 1.00 94.00 95 HIS A N 1
ATOM 719 C CA . HIS A 1 95 ? -18.691 -0.357 22.449 1.00 94.00 95 HIS A CA 1
ATOM 720 C C . HIS A 1 95 ? -19.362 -0.369 21.066 1.00 94.00 95 HIS A C 1
ATOM 722 O O . HIS A 1 95 ? -19.405 -1.398 20.389 1.00 94.00 95 HIS A O 1
ATOM 728 N N . ASP A 1 96 ? -19.847 0.790 20.606 1.00 94.94 96 ASP A N 1
ATOM 729 C CA . ASP A 1 96 ? -20.291 0.948 19.217 1.00 94.94 96 ASP A CA 1
ATOM 730 C C . ASP A 1 96 ? -19.074 1.055 18.292 1.00 94.94 96 ASP A C 1
ATOM 732 O O . ASP A 1 96 ? -18.434 2.100 18.170 1.00 94.94 96 ASP A O 1
ATOM 736 N N . VAL A 1 97 ? -18.748 -0.056 17.639 1.00 97.19 97 VAL A N 1
ATOM 737 C CA . VAL A 1 97 ? -17.611 -0.165 16.720 1.00 97.19 97 VAL A CA 1
ATOM 738 C C . VAL A 1 97 ? -17.995 0.020 15.252 1.00 97.19 97 VAL A C 1
ATOM 740 O O . VAL A 1 97 ? -17.151 -0.163 14.378 1.00 97.19 97 VAL A O 1
ATOM 743 N N . SER A 1 98 ? -19.238 0.397 14.942 1.00 97.19 98 SER A N 1
ATOM 744 C CA . SER A 1 98 ? -19.752 0.432 13.562 1.00 97.19 98 SER A CA 1
ATOM 745 C C . SER A 1 98 ? -18.897 1.284 12.612 1.00 97.19 98 SER A C 1
ATOM 747 O O . SER A 1 98 ? -18.546 0.844 11.517 1.00 97.19 98 SER A O 1
ATOM 749 N N . THR A 1 99 ? -18.489 2.477 13.052 1.00 96.19 99 THR A N 1
ATOM 750 C CA . THR A 1 99 ? -17.627 3.379 12.265 1.00 96.19 99 THR A CA 1
ATOM 751 C C . THR A 1 99 ? -16.220 2.809 12.081 1.00 96.19 99 THR A C 1
ATOM 753 O O . THR A 1 99 ? -15.609 2.971 11.025 1.00 96.19 99 THR A O 1
ATOM 756 N N . LEU A 1 100 ? -15.697 2.129 13.102 1.00 97.75 100 LEU A N 1
ATOM 757 C CA . LEU A 1 100 ? -14.360 1.549 13.070 1.00 97.75 100 LEU A CA 1
ATOM 758 C C . LEU A 1 100 ? -14.306 0.309 12.164 1.00 97.75 100 LEU A C 1
ATOM 760 O O . LEU A 1 100 ? -13.352 0.167 11.401 1.00 97.75 100 LEU A O 1
ATOM 764 N N . GLN A 1 101 ? -15.347 -0.528 12.193 1.00 98.44 101 GLN A N 1
ATOM 765 C CA . GLN A 1 101 ? -15.503 -1.661 11.281 1.00 98.44 101 GLN A CA 1
ATOM 766 C C . GLN A 1 101 ? -15.596 -1.189 9.827 1.00 98.44 101 GLN A C 1
ATOM 768 O O . GLN A 1 101 ? -14.854 -1.685 8.986 1.00 98.44 101 GLN A O 1
ATOM 773 N N . ALA A 1 102 ? -16.417 -0.174 9.538 1.00 98.50 102 ALA A N 1
ATOM 774 C CA . ALA A 1 102 ? -16.508 0.391 8.190 1.00 98.50 102 ALA A CA 1
ATOM 775 C C . ALA A 1 102 ? -15.150 0.924 7.694 1.00 98.50 102 ALA A C 1
ATOM 777 O O . ALA A 1 102 ? -14.755 0.676 6.558 1.00 98.50 102 ALA A O 1
ATOM 778 N N . ALA A 1 103 ? -14.388 1.598 8.563 1.00 98.56 103 ALA A N 1
ATOM 779 C CA . ALA A 1 103 ? -13.050 2.071 8.219 1.00 98.56 103 ALA A CA 1
ATOM 780 C C . ALA A 1 103 ? -12.043 0.929 7.986 1.00 98.56 103 ALA A C 1
ATOM 782 O O . ALA A 1 103 ? -11.128 1.086 7.176 1.00 98.56 103 ALA A O 1
ATOM 783 N N . LEU A 1 104 ? -12.178 -0.200 8.693 1.00 98.69 104 LEU A N 1
ATOM 784 C CA . LEU A 1 104 ? -11.363 -1.393 8.453 1.00 98.69 104 LEU A CA 1
ATOM 785 C C . LEU A 1 104 ? -11.712 -2.049 7.110 1.00 98.69 104 LEU A C 1
ATOM 787 O O . LEU A 1 104 ? -10.814 -2.489 6.393 1.00 98.69 104 LEU A O 1
ATOM 791 N N . ASP A 1 105 ? -12.990 -2.077 6.744 1.00 98.75 105 ASP A N 1
ATOM 792 C CA . ASP A 1 105 ? -13.434 -2.605 5.454 1.00 98.75 105 ASP A CA 1
ATOM 793 C C . ASP A 1 105 ? -12.902 -1.738 4.296 1.00 98.75 105 ASP A C 1
ATOM 795 O O . ASP A 1 105 ? -12.316 -2.265 3.346 1.00 98.75 105 ASP A O 1
ATOM 799 N N . ASP A 1 106 ? -12.979 -0.408 4.423 1.00 98.62 106 ASP A N 1
ATOM 800 C CA . ASP A 1 106 ? -12.369 0.537 3.474 1.00 98.62 106 ASP A CA 1
ATOM 801 C C . ASP A 1 106 ? -10.842 0.368 3.396 1.00 98.62 106 ASP A C 1
ATOM 803 O O . ASP A 1 106 ? -10.242 0.451 2.319 1.00 98.62 106 ASP A O 1
ATOM 807 N N . TYR A 1 107 ? -10.191 0.114 4.536 1.00 98.75 107 TYR A N 1
ATOM 808 C CA . TYR A 1 107 ? -8.758 -0.158 4.588 1.00 98.75 107 TYR A CA 1
ATOM 809 C C . TYR A 1 107 ? -8.393 -1.417 3.802 1.00 98.75 107 TYR A C 1
ATOM 811 O O . TYR A 1 107 ? -7.496 -1.358 2.960 1.00 98.75 107 TYR A O 1
ATOM 819 N N . ARG A 1 108 ? -9.104 -2.528 4.036 1.00 98.81 108 ARG A N 1
ATOM 820 C CA . ARG A 1 108 ? -8.913 -3.801 3.323 1.00 98.81 108 ARG A CA 1
ATOM 821 C C . ARG A 1 108 ? -9.102 -3.627 1.819 1.00 98.81 108 ARG A C 1
ATOM 823 O O . ARG A 1 108 ? -8.219 -4.009 1.057 1.00 98.81 108 ARG A O 1
ATOM 830 N N . ALA A 1 109 ? -10.166 -2.942 1.401 1.00 98.81 109 ALA A N 1
ATOM 831 C CA . ALA A 1 109 ? -10.394 -2.629 -0.009 1.00 98.81 109 ALA A CA 1
ATOM 832 C C . ALA A 1 109 ? -9.242 -1.805 -0.618 1.00 98.81 109 ALA A C 1
ATOM 834 O O . ALA A 1 109 ? -8.818 -2.049 -1.748 1.00 98.81 109 ALA A O 1
ATOM 835 N N . GLY A 1 110 ? -8.691 -0.848 0.136 1.00 98.56 110 GLY A N 1
ATOM 836 C CA . GLY A 1 110 ? -7.511 -0.088 -0.278 1.00 98.56 110 GLY A CA 1
ATOM 837 C C . GLY A 1 110 ? -6.236 -0.934 -0.388 1.00 98.56 110 GLY A C 1
ATOM 838 O O . GLY A 1 110 ? -5.424 -0.699 -1.284 1.00 98.56 110 GLY A O 1
ATOM 839 N N . VAL A 1 111 ? -6.053 -1.922 0.491 1.00 98.81 111 VAL A N 1
ATOM 840 C CA . VAL A 1 111 ? -4.940 -2.883 0.413 1.00 98.81 111 VAL A CA 1
ATOM 841 C C . VAL A 1 111 ? -5.068 -3.752 -0.840 1.00 98.81 111 VAL A C 1
ATOM 843 O O . VAL A 1 111 ? -4.096 -3.863 -1.586 1.00 98.81 111 VAL A O 1
ATOM 846 N N . ASP A 1 112 ? -6.258 -4.281 -1.124 1.00 98.75 112 ASP A N 1
ATOM 847 C CA . ASP A 1 112 ? -6.507 -5.114 -2.308 1.00 98.75 112 ASP A CA 1
ATOM 848 C C . ASP A 1 112 ? -6.306 -4.325 -3.615 1.00 98.75 112 ASP A C 1
ATOM 850 O O . ASP A 1 112 ? -5.625 -4.784 -4.532 1.00 98.75 112 ASP A O 1
ATOM 854 N N . ALA A 1 113 ? -6.793 -3.082 -3.686 1.00 98.62 113 ALA A N 1
ATOM 855 C CA . ALA A 1 113 ? -6.570 -2.215 -4.847 1.00 98.62 113 ALA A CA 1
ATOM 856 C C . ALA A 1 113 ? -5.083 -1.846 -5.047 1.00 98.62 113 ALA A C 1
ATOM 858 O O . ALA A 1 113 ? -4.609 -1.671 -6.178 1.00 98.62 113 ALA A O 1
ATOM 859 N N . ALA A 1 114 ? -4.321 -1.712 -3.954 1.00 98.62 114 ALA A N 1
ATOM 860 C CA . ALA A 1 114 ? -2.879 -1.508 -4.033 1.00 98.62 114 ALA A CA 1
ATOM 861 C C . ALA A 1 114 ? -2.152 -2.757 -4.555 1.00 98.62 114 ALA A C 1
ATOM 863 O O . ALA A 1 114 ? -1.216 -2.620 -5.346 1.00 98.62 114 ALA A O 1
ATOM 864 N N . GLU A 1 115 ? -2.594 -3.952 -4.159 1.00 98.69 115 GLU A N 1
ATOM 865 C CA . GLU A 1 115 ? -2.067 -5.222 -4.664 1.00 98.69 115 GLU A CA 1
ATOM 866 C C . GLU A 1 115 ? -2.357 -5.413 -6.154 1.00 98.69 115 GLU A C 1
ATOM 868 O O . GLU A 1 115 ? -1.453 -5.761 -6.907 1.00 98.69 115 GLU A O 1
ATOM 873 N N . GLU A 1 116 ? -3.565 -5.101 -6.623 1.00 98.69 116 GLU A N 1
ATOM 874 C CA . GLU A 1 116 ? -3.895 -5.165 -8.052 1.00 98.69 116 GLU A CA 1
ATOM 875 C C . GLU A 1 116 ? -2.964 -4.270 -8.895 1.00 98.69 116 GLU A C 1
ATOM 877 O O . GLU A 1 116 ? -2.436 -4.673 -9.941 1.00 98.69 116 GLU A O 1
ATOM 882 N N . SER A 1 117 ? -2.686 -3.061 -8.398 1.00 98.56 117 SER A N 1
ATOM 883 C CA . SER A 1 117 ? -1.730 -2.145 -9.025 1.00 98.56 117 SER A CA 1
ATOM 884 C C . SER A 1 117 ? -0.301 -2.702 -8.986 1.00 98.56 117 SER A C 1
ATOM 886 O O . SER A 1 117 ? 0.421 -2.610 -9.979 1.00 98.56 117 SER A O 1
ATOM 888 N N . LEU A 1 118 ? 0.119 -3.316 -7.875 1.00 98.62 118 LEU A N 1
ATOM 889 C CA . LEU A 1 118 ? 1.422 -3.975 -7.777 1.00 98.62 118 LEU A CA 1
ATOM 890 C C . LEU A 1 118 ? 1.541 -5.126 -8.786 1.00 98.62 118 LEU A C 1
ATOM 892 O O . LEU A 1 118 ? 2.518 -5.168 -9.527 1.00 98.62 118 LEU A O 1
ATOM 896 N N . ASN A 1 119 ? 0.529 -5.988 -8.888 1.00 98.56 119 ASN A N 1
ATOM 897 C CA . ASN A 1 119 ? 0.491 -7.119 -9.819 1.00 98.56 119 ASN A CA 1
ATOM 898 C C . ASN A 1 119 ? 0.574 -6.667 -11.282 1.00 98.56 119 ASN A C 1
ATOM 900 O O . ASN A 1 119 ? 1.268 -7.287 -12.091 1.00 98.56 119 ASN A O 1
ATOM 904 N N . THR A 1 120 ? -0.068 -5.543 -11.613 1.00 98.25 120 THR A N 1
ATOM 905 C CA . THR A 1 120 ? 0.062 -4.914 -12.935 1.00 98.25 120 THR A CA 1
ATOM 906 C C . THR A 1 120 ? 1.511 -4.506 -13.212 1.00 98.25 120 THR A C 1
ATOM 908 O O . THR A 1 120 ? 2.041 -4.787 -14.285 1.00 98.25 120 THR A O 1
ATOM 911 N N . ALA A 1 121 ? 2.181 -3.868 -12.247 1.00 98.06 121 ALA A N 1
ATOM 912 C CA . ALA A 1 121 ? 3.586 -3.494 -12.399 1.00 98.06 121 ALA A CA 1
ATOM 913 C C . ALA A 1 121 ? 4.515 -4.709 -12.499 1.00 98.06 121 ALA A C 1
ATOM 915 O O . ALA A 1 121 ? 5.437 -4.694 -13.310 1.00 98.06 121 ALA A O 1
ATOM 916 N N . THR A 1 122 ? 4.277 -5.738 -11.683 1.00 97.94 122 THR A N 1
ATOM 917 C CA . THR A 1 122 ? 5.035 -6.994 -11.696 1.00 97.94 122 THR A CA 1
ATOM 918 C C . THR A 1 122 ? 4.942 -7.659 -13.060 1.00 97.94 122 THR A C 1
ATOM 920 O O . THR A 1 122 ? 5.975 -7.955 -13.642 1.00 97.94 122 THR A O 1
ATOM 923 N N . SER A 1 123 ? 3.738 -7.751 -13.632 1.00 97.94 123 SER A N 1
ATOM 924 C CA . SER A 1 123 ? 3.533 -8.329 -14.968 1.00 97.94 123 SER A CA 1
ATOM 925 C C . SER A 1 123 ? 4.363 -7.614 -16.043 1.00 97.94 123 SER A C 1
ATOM 927 O O . SER A 1 123 ? 5.031 -8.265 -16.836 1.00 97.94 123 SER A O 1
ATOM 929 N N . VAL A 1 124 ? 4.402 -6.273 -16.027 1.00 97.31 124 VAL A N 1
ATOM 930 C CA . VAL A 1 124 ? 5.227 -5.486 -16.968 1.00 97.31 124 VAL A CA 1
ATOM 931 C C . VAL A 1 124 ? 6.726 -5.718 -16.755 1.00 97.31 124 VAL A C 1
ATOM 933 O O . VAL A 1 124 ? 7.497 -5.722 -17.712 1.00 97.31 124 VAL A O 1
ATOM 936 N N . LEU A 1 125 ? 7.168 -5.858 -15.504 1.00 95.81 125 LEU A N 1
ATOM 937 C CA . LEU A 1 125 ? 8.581 -6.080 -15.195 1.00 95.81 125 LEU A CA 1
ATOM 938 C C . LEU A 1 125 ? 9.040 -7.485 -15.578 1.00 95.81 125 LEU A C 1
ATOM 940 O O . LEU A 1 125 ? 10.160 -7.614 -16.059 1.00 95.81 125 LEU A O 1
ATOM 944 N N . ASP A 1 126 ? 8.180 -8.487 -15.408 1.00 95.12 126 ASP A N 1
ATOM 945 C CA . ASP A 1 126 ? 8.464 -9.889 -15.721 1.00 95.12 126 ASP A CA 1
ATOM 946 C C . ASP A 1 126 ? 8.498 -10.157 -17.238 1.00 95.12 126 ASP A C 1
ATOM 948 O O . ASP A 1 126 ? 9.110 -11.123 -17.685 1.00 95.12 126 ASP A O 1
ATOM 952 N N . GLU A 1 127 ? 7.901 -9.285 -18.058 1.00 94.38 127 GLU A N 1
ATOM 953 C CA . GLU A 1 127 ? 8.106 -9.299 -19.514 1.00 94.38 127 GLU A CA 1
ATOM 954 C C . GLU A 1 127 ? 9.538 -8.890 -19.909 1.00 94.38 127 GLU A C 1
ATOM 956 O O . GLU A 1 127 ? 9.975 -9.201 -21.016 1.00 94.38 127 GLU A O 1
ATOM 961 N N . HIS A 1 128 ? 10.266 -8.190 -19.026 1.00 90.75 128 HIS A N 1
ATOM 962 C CA . HIS A 1 128 ? 11.667 -7.775 -19.188 1.00 90.75 128 HIS A CA 1
ATOM 963 C C . HIS A 1 128 ? 12.011 -7.086 -20.530 1.00 90.75 128 HIS A C 1
ATOM 965 O O . HIS A 1 128 ? 13.176 -7.024 -20.920 1.00 90.75 128 HIS A O 1
ATOM 971 N N . ALA A 1 129 ? 11.032 -6.507 -21.237 1.00 95.00 129 ALA A N 1
ATOM 972 C CA . ALA A 1 129 ? 11.248 -5.955 -22.574 1.00 95.00 129 ALA A CA 1
ATOM 973 C C . ALA A 1 129 ? 12.316 -4.842 -22.583 1.00 95.00 129 ALA A C 1
ATOM 975 O O . ALA A 1 129 ? 12.283 -3.906 -21.775 1.00 95.00 129 ALA A O 1
ATOM 976 N N . GLY A 1 130 ? 13.266 -4.951 -23.516 1.00 95.75 130 GLY A N 1
ATOM 977 C CA . GLY A 1 130 ? 14.427 -4.064 -23.633 1.00 95.75 130 GLY A CA 1
ATOM 978 C C . GLY A 1 130 ? 15.578 -4.352 -22.666 1.00 95.75 130 GLY A C 1
ATOM 979 O O . GLY A 1 130 ? 16.585 -3.638 -22.702 1.00 95.75 130 GLY A O 1
ATOM 980 N N . PHE A 1 131 ? 15.461 -5.390 -21.837 1.00 96.50 131 PHE A N 1
ATOM 981 C CA . PHE A 1 131 ? 16.531 -5.894 -20.985 1.00 96.50 131 PHE A CA 1
ATOM 982 C C . PHE A 1 131 ? 16.871 -7.354 -21.332 1.00 96.50 131 PHE A C 1
ATOM 984 O O . PHE A 1 131 ? 16.057 -8.054 -21.929 1.00 96.50 131 PHE A O 1
ATOM 991 N N . ASP A 1 132 ? 18.083 -7.805 -21.012 1.00 94.75 132 ASP A N 1
ATOM 992 C CA . ASP A 1 132 ? 18.429 -9.233 -20.972 1.00 94.75 132 ASP A CA 1
ATOM 993 C C . ASP A 1 132 ? 18.186 -9.835 -19.578 1.00 94.75 132 ASP A C 1
ATOM 995 O O . ASP A 1 132 ? 17.743 -9.149 -18.649 1.00 94.75 132 ASP A O 1
ATOM 999 N N . ASP A 1 133 ? 18.486 -11.126 -19.436 1.00 92.88 133 ASP A N 1
ATOM 1000 C CA . ASP A 1 133 ? 18.308 -11.888 -18.197 1.00 92.88 133 ASP A CA 1
ATOM 1001 C C . ASP A 1 133 ? 19.207 -11.366 -17.057 1.00 92.88 133 ASP A C 1
ATOM 1003 O O . ASP A 1 133 ? 18.872 -11.488 -15.876 1.00 92.88 133 ASP A O 1
ATOM 1007 N N . GLU A 1 134 ? 20.336 -10.727 -17.385 1.00 92.88 134 GLU A N 1
ATOM 1008 C CA . GLU A 1 134 ? 21.211 -10.040 -16.433 1.00 92.88 134 GLU A CA 1
ATOM 1009 C C . GLU A 1 134 ? 20.750 -8.606 -16.102 1.00 92.88 134 GLU A C 1
ATOM 1011 O O . GLU A 1 134 ? 21.388 -7.905 -15.301 1.00 92.88 134 GLU A O 1
ATOM 1016 N N . GLY A 1 135 ? 19.645 -8.154 -16.699 1.00 93.06 135 GLY A N 1
ATOM 1017 C CA . GLY A 1 135 ? 19.080 -6.821 -16.527 1.00 93.06 135 GLY A CA 1
ATOM 1018 C C . GLY A 1 135 ? 19.856 -5.719 -17.250 1.00 93.06 135 GLY A C 1
ATOM 1019 O O . GLY A 1 135 ? 19.719 -4.549 -16.878 1.00 93.06 135 GLY A O 1
ATOM 1020 N N . LYS A 1 136 ? 20.687 -6.058 -18.242 1.00 95.00 136 LYS A N 1
ATOM 1021 C CA . LYS A 1 136 ? 21.377 -5.117 -19.134 1.00 95.00 136 LYS A CA 1
ATOM 1022 C C . LYS A 1 136 ? 20.464 -4.674 -20.253 1.00 95.00 136 LYS A C 1
ATOM 1024 O O . LYS A 1 136 ? 19.611 -5.417 -20.711 1.00 95.00 136 LYS A O 1
ATOM 1029 N N . VAL A 1 137 ? 20.653 -3.441 -20.707 1.00 95.75 137 VAL A N 1
ATOM 1030 C CA . VAL A 1 137 ? 19.836 -2.883 -21.788 1.00 95.75 137 VAL A CA 1
ATOM 1031 C C . VAL A 1 137 ? 20.212 -3.536 -23.117 1.00 95.75 137 VAL A C 1
ATOM 1033 O O . VAL A 1 137 ? 21.347 -3.391 -23.572 1.00 95.75 137 VAL A O 1
ATOM 1036 N N . THR A 1 138 ? 19.243 -4.186 -23.754 1.00 96.31 138 THR A N 1
ATOM 1037 C CA . THR A 1 138 ? 19.354 -4.766 -25.103 1.00 96.31 138 THR A CA 1
ATOM 1038 C C . THR A 1 138 ? 18.679 -3.887 -26.153 1.00 96.31 138 THR A C 1
ATOM 1040 O O . THR A 1 138 ? 19.214 -3.715 -27.247 1.00 96.31 138 THR A O 1
ATOM 1043 N N . ASP A 1 139 ? 17.557 -3.261 -25.791 1.00 96.38 139 ASP A N 1
ATOM 1044 C CA . ASP A 1 139 ? 16.852 -2.255 -26.583 1.00 96.38 139 ASP A CA 1
ATOM 1045 C C . ASP A 1 139 ? 16.473 -1.081 -25.676 1.00 96.38 139 ASP A C 1
ATOM 1047 O O . ASP A 1 139 ? 15.710 -1.203 -24.715 1.00 96.38 139 ASP A O 1
ATOM 1051 N N . ARG A 1 140 ? 17.039 0.088 -25.978 1.00 94.25 140 ARG A N 1
ATOM 1052 C CA . ARG A 1 140 ? 16.894 1.285 -25.148 1.00 94.25 140 ARG A CA 1
ATOM 1053 C C . ARG A 1 140 ? 15.466 1.820 -25.127 1.00 94.25 140 ARG A C 1
ATOM 1055 O O . ARG A 1 140 ? 15.017 2.275 -24.074 1.00 94.25 140 ARG A O 1
ATOM 1062 N N . ASP A 1 141 ? 14.791 1.838 -26.269 1.00 95.69 141 ASP A N 1
ATOM 1063 C CA . ASP A 1 141 ? 13.467 2.447 -26.368 1.00 95.69 141 ASP A CA 1
ATOM 1064 C C . ASP A 1 141 ? 12.433 1.548 -25.687 1.00 95.69 141 ASP A C 1
ATOM 1066 O O . ASP A 1 141 ? 11.631 2.046 -24.889 1.00 95.69 141 ASP A O 1
ATOM 1070 N N . GLN A 1 142 ? 12.556 0.228 -25.864 1.00 97.31 142 GLN A N 1
ATOM 1071 C CA . GLN A 1 142 ? 11.770 -0.754 -25.114 1.00 97.31 142 GLN A CA 1
ATOM 1072 C C . GLN A 1 142 ? 12.049 -0.680 -23.608 1.00 97.31 142 GLN A C 1
ATOM 1074 O O . GLN A 1 142 ? 11.111 -0.614 -22.818 1.00 97.31 142 GLN A O 1
ATOM 1079 N N . ALA A 1 143 ? 13.314 -0.581 -23.186 1.00 96.88 143 ALA A N 1
ATOM 1080 C CA . ALA A 1 143 ? 13.666 -0.474 -21.768 1.00 96.88 143 ALA A CA 1
ATOM 1081 C C . ALA A 1 143 ? 13.033 0.761 -21.103 1.00 96.88 143 ALA A C 1
ATOM 1083 O O . ALA A 1 143 ? 12.534 0.703 -19.975 1.00 96.88 143 ALA A O 1
ATOM 1084 N N . ILE A 1 144 ? 13.032 1.904 -21.798 1.00 96.31 144 ILE A N 1
ATOM 1085 C CA . ILE A 1 144 ? 12.387 3.131 -21.315 1.00 96.31 144 ILE A CA 1
ATOM 1086 C C . ILE A 1 144 ? 10.875 2.938 -21.181 1.00 96.31 144 ILE A C 1
ATOM 1088 O O . ILE A 1 144 ? 10.286 3.407 -20.201 1.00 96.31 144 ILE A O 1
ATOM 1092 N N . GLU A 1 145 ? 10.244 2.293 -22.160 1.00 97.12 145 GLU A N 1
ATOM 1093 C CA . GLU A 1 145 ? 8.814 2.004 -22.144 1.00 97.12 145 GLU A CA 1
ATOM 1094 C C . GLU A 1 145 ? 8.441 1.073 -20.984 1.00 97.12 145 GLU A C 1
ATOM 1096 O O . GLU A 1 145 ? 7.576 1.433 -20.183 1.00 97.12 145 GLU A O 1
ATOM 1101 N N . THR A 1 146 ? 9.177 -0.023 -20.791 1.00 97.56 146 THR A N 1
ATOM 1102 C CA . THR A 1 146 ? 9.019 -0.955 -19.665 1.00 97.56 146 THR A CA 1
ATOM 1103 C C . THR A 1 146 ? 9.077 -0.230 -18.320 1.00 97.56 146 THR A C 1
ATOM 1105 O O . THR A 1 146 ? 8.156 -0.326 -17.505 1.00 97.56 146 THR A O 1
ATOM 1108 N N . LEU A 1 147 ? 10.107 0.596 -18.091 1.00 97.38 147 LEU A N 1
ATOM 1109 C CA . LEU A 1 147 ? 10.248 1.348 -16.836 1.00 97.38 147 LEU A CA 1
ATOM 1110 C C . LEU A 1 147 ? 9.104 2.354 -16.617 1.00 97.38 147 LEU A C 1
ATOM 1112 O O . LEU A 1 147 ? 8.692 2.594 -15.477 1.00 97.38 147 LEU A O 1
ATOM 1116 N N . ARG A 1 148 ? 8.582 2.973 -17.684 1.00 97.25 148 ARG A N 1
ATOM 1117 C CA . ARG A 1 148 ? 7.438 3.898 -17.595 1.00 97.25 148 ARG A CA 1
ATOM 1118 C C . ARG A 1 148 ? 6.143 3.157 -17.278 1.00 97.25 148 ARG A C 1
ATOM 1120 O O . ARG A 1 148 ? 5.403 3.611 -16.397 1.00 97.25 148 ARG A O 1
ATOM 1127 N N . ASN A 1 149 ? 5.909 2.043 -17.965 1.00 97.38 149 ASN A N 1
ATOM 1128 C CA . ASN A 1 149 ? 4.705 1.230 -17.851 1.00 97.38 149 ASN A CA 1
ATOM 1129 C C . ASN A 1 149 ? 4.623 0.530 -16.492 1.00 97.38 149 ASN A C 1
AT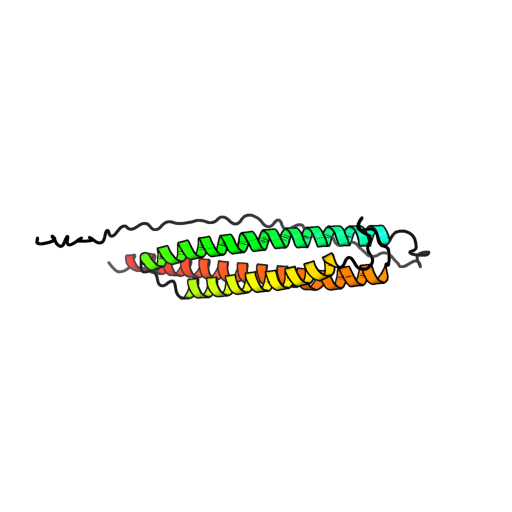OM 1131 O O . ASN A 1 149 ? 3.543 0.495 -15.918 1.00 97.38 149 ASN A O 1
ATOM 1135 N N . ALA A 1 150 ? 5.750 0.110 -15.908 1.00 98.00 150 ALA A N 1
ATOM 1136 C CA . ALA A 1 150 ? 5.800 -0.396 -14.533 1.00 98.00 150 ALA A CA 1
ATOM 1137 C C . ALA A 1 150 ? 5.754 0.731 -13.481 1.00 98.00 150 ALA A C 1
ATOM 1139 O O . ALA A 1 150 ? 5.136 0.618 -12.421 1.00 98.00 150 ALA A O 1
ATOM 1140 N N . GLY A 1 151 ? 6.397 1.869 -13.757 1.00 97.56 151 GLY A N 1
ATOM 1141 C CA . GLY A 1 151 ? 6.540 2.947 -12.779 1.00 97.56 151 GLY A CA 1
ATOM 1142 C C . GLY A 1 151 ? 5.238 3.681 -12.435 1.00 97.56 151 GLY A C 1
ATOM 1143 O O . GLY A 1 151 ? 5.129 4.268 -11.357 1.00 97.56 151 GLY A O 1
ATOM 1144 N N . ARG A 1 152 ? 4.248 3.729 -13.337 1.00 97.69 152 ARG A N 1
ATOM 1145 C CA . ARG A 1 152 ? 2.911 4.278 -13.029 1.00 97.69 152 ARG A CA 1
ATOM 1146 C C . ARG A 1 152 ? 2.162 3.410 -11.996 1.00 97.69 152 ARG A C 1
ATOM 1148 O O . ARG A 1 152 ? 1.945 3.941 -10.907 1.00 97.69 152 ARG A O 1
ATOM 1155 N N . PRO A 1 153 ? 1.867 2.124 -12.254 1.00 98.25 153 PRO A N 1
ATOM 1156 C CA . PRO A 1 153 ? 1.153 1.267 -11.312 1.00 98.25 153 PRO A CA 1
ATOM 1157 C C . PRO A 1 153 ? 1.845 1.141 -9.947 1.00 98.25 153 PRO A C 1
ATOM 1159 O O . PRO A 1 153 ? 1.163 1.185 -8.932 1.00 98.25 153 PRO A O 1
ATOM 1162 N N . LEU A 1 154 ? 3.185 1.135 -9.860 1.00 98.50 154 LEU A N 1
ATOM 1163 C CA . LEU A 1 154 ? 3.873 1.157 -8.552 1.00 98.50 154 LEU A CA 1
ATOM 1164 C C . LEU A 1 154 ? 3.592 2.423 -7.732 1.00 98.50 154 LEU A C 1
ATOM 1166 O O . LEU A 1 154 ? 3.477 2.374 -6.507 1.00 98.50 154 LEU A O 1
ATOM 1170 N N . ARG A 1 155 ? 3.504 3.586 -8.390 1.00 98.62 155 ARG A N 1
ATOM 1171 C CA . ARG A 1 155 ? 3.144 4.835 -7.703 1.00 98.62 155 ARG A CA 1
ATOM 1172 C C . ARG A 1 155 ? 1.692 4.817 -7.260 1.00 98.62 155 ARG A C 1
ATOM 1174 O O . ARG A 1 155 ? 1.402 5.358 -6.197 1.00 98.62 155 ARG A O 1
ATOM 1181 N N . ASP A 1 156 ? 0.819 4.222 -8.059 1.00 98.44 156 ASP A N 1
ATOM 1182 C CA . ASP A 1 156 ? -0.599 4.117 -7.737 1.00 98.44 156 ASP A CA 1
ATOM 1183 C C . ASP A 1 156 ? -0.801 3.144 -6.566 1.00 98.44 156 ASP A C 1
ATOM 1185 O O . ASP A 1 156 ? -1.355 3.561 -5.552 1.00 98.44 156 ASP A O 1
ATOM 1189 N N . ALA A 1 157 ? -0.176 1.961 -6.592 1.00 98.56 157 ALA A N 1
ATOM 1190 C CA . ALA A 1 157 ? -0.112 1.028 -5.462 1.00 98.56 157 ALA A CA 1
ATOM 1191 C C . ALA A 1 157 ? 0.360 1.715 -4.169 1.00 98.56 157 ALA A C 1
ATOM 1193 O O . ALA A 1 157 ? -0.291 1.645 -3.126 1.00 98.56 157 ALA A O 1
ATOM 1194 N N . HIS A 1 158 ? 1.477 2.450 -4.240 1.00 98.50 158 HIS A N 1
ATOM 1195 C CA . HIS A 1 158 ? 2.016 3.170 -3.088 1.00 98.50 158 HIS A CA 1
ATOM 1196 C C . HIS A 1 158 ? 1.046 4.217 -2.523 1.00 98.50 158 HIS A C 1
ATOM 1198 O O . HIS A 1 158 ? 0.924 4.339 -1.301 1.00 98.50 158 HIS A O 1
ATOM 1204 N N . ARG A 1 159 ? 0.404 5.009 -3.392 1.00 98.75 159 ARG A N 1
ATOM 1205 C CA . ARG A 1 159 ? -0.541 6.058 -2.979 1.00 98.75 159 ARG A CA 1
ATOM 1206 C C . ARG A 1 159 ? -1.783 5.450 -2.351 1.00 98.75 159 ARG A C 1
ATOM 1208 O O . ARG A 1 159 ? -2.109 5.836 -1.235 1.00 98.75 159 ARG A O 1
ATOM 1215 N N . THR A 1 160 ? -2.395 4.472 -3.012 1.00 98.69 160 THR A N 1
ATOM 1216 C CA . THR A 1 160 ? -3.592 3.781 -2.525 1.00 98.69 160 THR A CA 1
ATOM 1217 C C . THR A 1 160 ? -3.345 3.175 -1.145 1.00 98.69 160 THR A C 1
ATOM 1219 O O . THR A 1 160 ? -4.074 3.479 -0.203 1.00 98.69 160 THR A O 1
ATOM 1222 N N . LEU A 1 161 ? -2.243 2.435 -0.973 1.00 98.69 161 LEU A N 1
ATOM 1223 C CA . LEU A 1 161 ? -1.889 1.837 0.317 1.00 98.69 161 LEU A CA 1
ATOM 1224 C C . LEU A 1 161 ? -1.651 2.890 1.413 1.00 98.69 161 LEU A C 1
ATOM 1226 O O . LEU A 1 161 ? -2.056 2.719 2.568 1.00 98.69 161 LEU A O 1
ATOM 1230 N N . ARG A 1 162 ? -0.966 3.989 1.069 1.00 98.62 162 ARG A N 1
ATOM 1231 C CA . ARG A 1 162 ? -0.694 5.088 2.004 1.00 98.62 162 ARG A CA 1
ATOM 1232 C C . ARG A 1 162 ? -1.988 5.769 2.435 1.00 98.62 162 ARG A C 1
ATOM 1234 O O . ARG A 1 162 ? -2.155 6.030 3.625 1.00 98.62 162 ARG A O 1
ATOM 1241 N N . ASP A 1 163 ? -2.860 6.081 1.489 1.00 98.56 163 ASP A N 1
ATOM 1242 C CA . ASP A 1 163 ? -4.090 6.814 1.755 1.00 98.56 163 ASP A CA 1
ATOM 1243 C C . ASP A 1 163 ? -5.050 5.953 2.585 1.00 98.56 163 ASP A C 1
ATOM 1245 O O . ASP A 1 163 ? -5.534 6.433 3.610 1.00 98.56 163 ASP A O 1
ATOM 1249 N N . ALA A 1 164 ? -5.194 4.663 2.260 1.00 98.25 164 ALA A N 1
ATOM 1250 C CA . ALA A 1 164 ? -5.933 3.698 3.076 1.00 98.25 164 ALA A CA 1
ATOM 1251 C C . ALA A 1 164 ? -5.411 3.662 4.524 1.00 98.25 164 ALA A C 1
ATOM 1253 O O . ALA A 1 164 ? -6.173 3.842 5.475 1.00 98.25 164 ALA A O 1
ATOM 1254 N N . THR A 1 165 ? -4.091 3.532 4.706 1.00 98.31 165 THR A N 1
ATOM 1255 C CA . THR A 1 165 ? -3.458 3.537 6.040 1.00 98.31 165 THR A CA 1
ATOM 1256 C C . THR A 1 165 ? -3.746 4.822 6.821 1.00 98.31 165 THR A C 1
ATOM 1258 O O . THR A 1 165 ? -4.007 4.782 8.025 1.00 98.31 165 THR A O 1
ATOM 1261 N N . ILE A 1 166 ? -3.678 5.985 6.163 1.00 98.56 166 ILE A N 1
ATOM 1262 C CA . ILE A 1 166 ? -3.934 7.278 6.810 1.00 98.56 166 ILE A CA 1
ATOM 1263 C C . ILE A 1 166 ? -5.390 7.374 7.265 1.00 98.56 166 ILE A C 1
ATOM 1265 O O . ILE A 1 166 ? -5.631 7.815 8.390 1.00 98.56 166 ILE A O 1
ATOM 1269 N N . GLN A 1 167 ? -6.342 6.982 6.416 1.00 98.25 167 GLN A N 1
ATOM 1270 C CA . GLN A 1 167 ? -7.761 7.064 6.758 1.00 98.25 167 GLN A CA 1
ATOM 1271 C C . GLN A 1 167 ? -8.116 6.110 7.894 1.00 98.25 167 GLN A C 1
ATOM 1273 O O . GLN A 1 167 ? -8.737 6.539 8.866 1.00 98.25 167 GLN A O 1
ATOM 1278 N N . PHE A 1 168 ? -7.616 4.874 7.853 1.00 98.50 168 PHE A N 1
ATOM 1279 C CA . PHE A 1 168 ? -7.836 3.927 8.940 1.00 98.50 168 PHE A CA 1
ATOM 1280 C C . PHE A 1 168 ? -7.264 4.434 10.270 1.00 98.50 168 PHE A C 1
ATOM 1282 O O . PHE A 1 168 ? -7.941 4.437 11.298 1.00 98.50 168 PHE A O 1
ATOM 1289 N N . ARG A 1 169 ? -6.039 4.979 10.256 1.00 98.19 169 ARG A N 1
ATOM 1290 C CA . ARG A 1 169 ? -5.426 5.562 11.458 1.00 98.19 169 ARG A CA 1
ATOM 1291 C C . ARG A 1 169 ? -6.245 6.720 12.032 1.00 98.19 169 ARG A C 1
ATOM 1293 O O . ARG A 1 169 ? -6.290 6.869 13.252 1.00 98.19 169 ARG A O 1
ATOM 1300 N N . ARG A 1 170 ? -6.858 7.547 11.181 1.00 98.31 170 ARG A N 1
ATOM 1301 C CA . ARG A 1 170 ? -7.745 8.631 11.627 1.00 98.31 170 ARG A CA 1
ATOM 1302 C C . ARG A 1 170 ? -8.998 8.078 12.291 1.00 98.31 170 ARG A C 1
ATOM 1304 O O . ARG A 1 170 ? -9.285 8.493 13.406 1.00 98.31 170 ARG A O 1
ATOM 1311 N N . ALA A 1 171 ? -9.648 7.083 11.690 1.00 98.12 171 ALA A N 1
ATOM 1312 C CA . ALA A 1 171 ? -10.814 6.430 12.286 1.00 98.12 171 ALA A CA 1
ATOM 1313 C C . ALA A 1 171 ? -10.502 5.850 13.678 1.00 98.12 171 ALA A C 1
ATOM 1315 O O . ALA A 1 171 ? -11.242 6.088 14.630 1.00 98.12 171 ALA A O 1
ATOM 1316 N N . VAL A 1 172 ? -9.348 5.191 13.840 1.00 97.56 172 VAL A N 1
ATOM 1317 C CA . VAL A 1 172 ? -8.878 4.700 15.150 1.00 97.56 172 VAL A CA 1
ATOM 1318 C C . VAL A 1 172 ? -8.676 5.846 16.152 1.00 97.56 172 VAL A C 1
ATOM 1320 O O . VAL A 1 172 ? -9.010 5.715 17.330 1.00 97.56 172 VAL A O 1
ATOM 1323 N N . GLN A 1 173 ? -8.097 6.969 15.720 1.00 97.44 173 GLN A N 1
ATOM 1324 C CA . GLN A 1 173 ? -7.876 8.133 16.586 1.00 97.44 173 GLN A CA 1
ATOM 1325 C C . GLN A 1 173 ? -9.182 8.806 17.004 1.00 97.44 173 GLN A C 1
ATOM 1327 O O . GLN A 1 173 ? -9.301 9.219 18.157 1.00 97.44 173 GLN A O 1
ATOM 1332 N N . ASP A 1 174 ? -10.137 8.914 16.087 1.00 96.50 174 ASP A N 1
ATOM 1333 C CA . ASP A 1 174 ? -11.433 9.525 16.349 1.00 96.50 174 ASP A CA 1
ATOM 1334 C C . ASP A 1 174 ? -12.272 8.646 17.282 1.00 96.50 174 ASP A C 1
ATOM 1336 O O . ASP A 1 174 ? -12.792 9.162 18.270 1.00 96.50 174 ASP A O 1
ATOM 1340 N N . PHE A 1 175 ? -12.272 7.323 17.081 1.00 95.81 175 PHE A N 1
ATOM 1341 C CA . PHE A 1 175 ? -12.885 6.371 18.013 1.00 95.81 175 PHE A CA 1
ATOM 1342 C C . PHE A 1 175 ? -12.310 6.509 19.431 1.00 95.81 175 PHE A C 1
ATOM 1344 O O . PHE A 1 175 ? -13.044 6.639 20.407 1.00 95.81 175 PHE A O 1
ATOM 1351 N N . ARG A 1 176 ? -10.975 6.558 19.563 1.00 94.56 176 ARG A N 1
ATOM 1352 C CA . ARG A 1 176 ? -10.317 6.731 20.872 1.00 94.56 176 ARG A CA 1
ATOM 1353 C C . ARG A 1 176 ? -10.671 8.056 21.538 1.00 94.56 176 ARG A C 1
ATOM 1355 O O . ARG A 1 176 ? -10.758 8.107 22.759 1.00 94.56 176 ARG A O 1
ATOM 1362 N N . ARG A 1 177 ? -10.833 9.128 20.758 1.00 94.31 177 ARG A N 1
ATOM 1363 C CA . ARG A 1 177 ? -11.226 10.440 21.285 1.00 94.31 177 ARG A CA 1
ATOM 1364 C C . ARG A 1 177 ? -12.644 10.389 21.851 1.00 94.31 177 ARG A C 1
ATOM 1366 O O . ARG A 1 177 ? -12.831 10.794 22.991 1.00 94.31 177 ARG A O 1
ATOM 1373 N N . GLN A 1 178 ? -13.584 9.825 21.096 1.00 92.25 178 GLN A N 1
ATOM 1374 C CA . GLN A 1 178 ? -14.981 9.665 21.514 1.00 92.25 178 GLN A CA 1
ATOM 1375 C C . GLN A 1 178 ? -15.089 8.810 22.785 1.00 92.25 178 GLN A C 1
ATOM 1377 O O . GLN A 1 178 ? -15.681 9.239 23.769 1.00 92.25 178 GLN A O 1
ATOM 1382 N N . ALA A 1 179 ? -14.390 7.671 22.832 1.00 89.56 179 ALA A N 1
ATOM 1383 C CA . ALA A 1 179 ? -14.390 6.800 24.008 1.00 89.56 179 ALA A CA 1
ATOM 1384 C C . ALA A 1 179 ? -13.851 7.484 25.286 1.00 89.56 179 ALA A C 1
ATOM 1386 O O . ALA A 1 179 ? -14.303 7.190 26.393 1.00 89.56 179 ALA A O 1
ATOM 1387 N N . LEU A 1 180 ? -12.882 8.402 25.157 1.00 86.50 180 LEU A N 1
ATOM 1388 C CA . LEU A 1 180 ? -12.370 9.185 26.289 1.00 86.50 180 LEU A CA 1
ATOM 1389 C C . LEU A 1 180 ? -13.365 10.254 26.758 1.00 86.50 180 LEU A C 1
ATOM 1391 O O . LEU A 1 180 ? -13.453 10.513 27.959 1.00 86.50 180 LEU A O 1
ATOM 1395 N N . GLU A 1 181 ? -14.093 10.878 25.832 1.00 87.50 181 GLU A N 1
ATOM 1396 C CA . GLU A 1 181 ? -15.122 11.876 26.143 1.00 87.50 181 GLU A CA 1
ATOM 1397 C C . GLU A 1 181 ? -16.281 11.240 26.926 1.00 87.50 181 GLU A C 1
ATOM 1399 O O . GLU A 1 181 ? -16.680 11.779 27.962 1.00 87.50 181 GLU A O 1
ATOM 1404 N N . ASP A 1 182 ? -16.724 10.047 26.524 1.00 83.62 182 ASP A N 1
ATOM 1405 C CA . ASP A 1 182 ? -17.775 9.291 27.218 1.00 83.62 182 ASP A CA 1
ATOM 1406 C C . ASP A 1 182 ? -17.359 8.900 28.650 1.00 83.62 182 ASP A C 1
ATOM 1408 O O . ASP A 1 182 ? -18.129 9.026 29.611 1.00 83.62 182 ASP A O 1
ATOM 1412 N N . ALA A 1 183 ? -16.100 8.483 28.828 1.00 82.38 183 ALA A N 1
ATOM 1413 C CA . ALA A 1 183 ? -15.554 8.134 30.138 1.00 82.38 183 ALA A CA 1
ATOM 1414 C C . ALA A 1 183 ? -15.375 9.360 31.060 1.00 82.38 183 ALA A C 1
ATOM 1416 O O . ALA A 1 183 ? -15.577 9.258 32.272 1.00 82.38 183 ALA A O 1
ATOM 1417 N N . GLY A 1 184 ? -15.002 10.519 30.504 1.00 75.56 184 GLY A N 1
ATOM 1418 C CA . GLY A 1 184 ? -14.770 11.760 31.250 1.00 75.56 184 GLY A CA 1
ATOM 1419 C C . GLY A 1 184 ? -16.048 12.520 31.622 1.00 75.56 184 GLY A C 1
ATOM 1420 O O . GLY A 1 184 ? -16.126 13.086 32.712 1.00 75.56 184 GLY A O 1
ATOM 1421 N N . GLY A 1 185 ? -17.076 12.491 30.766 1.00 62.81 185 GLY A N 1
ATOM 1422 C CA . GLY A 1 185 ? -18.370 13.145 31.018 1.00 62.81 185 GLY A CA 1
ATOM 1423 C C . GLY A 1 185 ? -19.161 12.544 32.186 1.00 62.81 185 GLY A C 1
ATOM 1424 O O . GLY A 1 185 ? -20.036 13.196 32.749 1.00 62.81 185 GLY A O 1
ATOM 1425 N N . SER A 1 186 ? -18.797 11.333 32.612 1.00 59.41 186 SER A N 1
ATOM 1426 C CA . SER A 1 186 ? -19.433 10.598 33.709 1.00 59.41 186 SE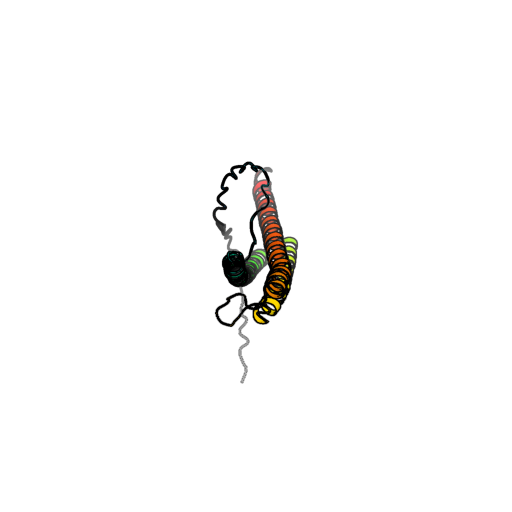R A CA 1
ATOM 1427 C C . SER A 1 186 ? -19.100 11.135 35.116 1.00 59.41 186 SER A C 1
ATOM 1429 O O . SER A 1 186 ? -19.710 10.693 36.088 1.00 59.41 186 SER A O 1
ATOM 1431 N N . GLN A 1 187 ? -18.128 12.049 35.266 1.00 54.69 187 GLN A N 1
ATOM 1432 C CA . GLN A 1 187 ? -17.635 12.505 36.581 1.00 54.69 187 GLN A CA 1
ATOM 1433 C C . GLN A 1 187 ? -18.109 13.903 37.023 1.00 54.69 187 GLN A C 1
ATOM 1435 O O . GLN A 1 187 ? -17.808 14.295 38.148 1.00 54.69 187 GLN A O 1
ATOM 1440 N N . THR A 1 188 ? -18.851 14.654 36.202 1.00 56.28 188 THR A N 1
ATOM 1441 C CA . THR A 1 188 ? -19.145 16.082 36.475 1.00 56.28 188 THR A CA 1
ATOM 1442 C C . THR A 1 188 ? -20.529 16.411 37.055 1.00 56.28 188 THR A C 1
ATOM 1444 O O . THR A 1 188 ? -20.788 17.585 37.292 1.00 56.28 188 THR A O 1
ATOM 1447 N N . ASP A 1 189 ? -21.383 15.422 37.341 1.00 54.72 189 ASP A N 1
ATOM 1448 C CA . ASP A 1 189 ? -22.778 15.632 37.794 1.00 54.72 189 ASP A CA 1
ATOM 1449 C C . ASP A 1 189 ? -23.086 15.093 39.219 1.00 54.72 189 ASP A C 1
ATOM 1451 O O . ASP A 1 189 ? -24.187 14.605 39.482 1.00 54.72 189 ASP A O 1
ATOM 1455 N N . GLN A 1 190 ? -22.140 15.172 40.168 1.00 44.53 190 GLN A N 1
ATOM 1456 C CA . GLN A 1 190 ? -22.397 14.857 41.593 1.00 44.53 190 GLN A CA 1
ATOM 1457 C C . GLN A 1 190 ? -22.119 16.027 42.535 1.00 44.53 190 GLN A C 1
ATOM 1459 O O . GLN A 1 190 ? -21.054 16.667 42.390 1.00 44.53 190 GLN A O 1
#

Foldseek 3Di:
DDDDDDDDDDDDDDDDDPDPPDDDDDDDDDDDDDDDDDDDDDPDPDPPPDVQVVLLVLLVVLVVLLVVLVVVLVVLVVVLVVQVVVLVVCVVVVDDCVLLVVLSVLLNVLSVLLVVLSVQLVVLVVVVFQADPVSTGPDDVRSVVSSVRSVVSSVVSVVSNVVSVVSSVVSVVVSVVVVVCVVVVVPDDD